Protein AF-A0A091H5C2-F1 (afdb_monomer)

Radius of gyration: 22.79 Å; Cα contacts (8 Å, |Δi|>4): 323; chains: 1; bounding box: 68×38×73 Å

Structure (mmCIF, N/CA/C/O backbone):
data_AF-A0A091H5C2-F1
#
_entry.id   AF-A0A091H5C2-F1
#
loop_
_atom_site.group_PDB
_atom_site.id
_atom_site.type_symbol
_atom_site.label_atom_id
_atom_site.label_alt_id
_atom_site.label_comp_id
_atom_site.label_asym_id
_atom_site.label_entity_id
_atom_site.label_seq_id
_atom_site.pdbx_PDB_ins_code
_atom_site.Cartn_x
_atom_site.Cartn_y
_atom_site.Cartn_z
_atom_site.occupancy
_atom_site.B_iso_or_equiv
_atom_site.auth_seq_id
_atom_site.auth_comp_id
_atom_site.auth_asym_id
_atom_site.auth_atom_id
_atom_site.pdbx_PDB_model_num
ATOM 1 N N . LEU A 1 1 ? 22.111 -0.578 -26.298 1.00 57.72 1 LEU A N 1
ATOM 2 C CA . LEU A 1 1 ? 20.831 -1.136 -25.809 1.00 57.72 1 LEU A CA 1
ATOM 3 C C . LEU A 1 1 ? 21.079 -2.559 -25.334 1.00 57.72 1 LEU A C 1
ATOM 5 O O . LEU A 1 1 ? 21.784 -3.285 -26.028 1.00 57.72 1 LEU A O 1
ATOM 9 N N . GLN A 1 2 ? 20.570 -2.938 -24.159 1.00 65.44 2 GLN A N 1
ATOM 10 C CA . GLN A 1 2 ? 20.484 -4.360 -23.803 1.00 65.44 2 GLN A CA 1
ATOM 11 C C . GLN A 1 2 ? 19.595 -5.061 -24.843 1.00 65.44 2 GLN A C 1
ATOM 13 O O . GLN A 1 2 ? 18.633 -4.459 -25.318 1.00 65.44 2 GLN A O 1
ATOM 18 N N . ARG A 1 3 ? 19.963 -6.281 -25.256 1.00 74.25 3 ARG A N 1
ATOM 19 C CA . ARG A 1 3 ? 19.210 -7.032 -26.280 1.00 74.25 3 ARG A CA 1
ATOM 20 C C . ARG A 1 3 ? 17.887 -7.582 -25.749 1.00 74.25 3 ARG A C 1
ATOM 22 O O . ARG A 1 3 ? 16.976 -7.798 -26.535 1.00 74.25 3 ARG A O 1
ATOM 29 N N . GLU A 1 4 ? 17.795 -7.775 -24.439 1.00 85.25 4 GLU A N 1
ATOM 30 C CA . GLU A 1 4 ? 16.611 -8.293 -23.762 1.00 85.25 4 GLU A CA 1
ATOM 31 C C . GLU A 1 4 ? 15.898 -7.168 -22.997 1.00 85.25 4 GLU A C 1
ATOM 33 O O . GLU A 1 4 ? 16.566 -6.263 -22.473 1.00 85.25 4 GLU A O 1
ATOM 38 N N . PRO A 1 5 ? 14.555 -7.193 -22.940 1.00 89.19 5 PRO A N 1
ATOM 39 C CA . PRO A 1 5 ? 13.791 -6.253 -22.137 1.00 89.19 5 PRO A CA 1
ATOM 40 C C . PRO A 1 5 ? 14.071 -6.473 -20.645 1.00 89.19 5 PRO A C 1
ATOM 42 O O . PRO A 1 5 ? 14.240 -7.595 -20.176 1.00 89.19 5 PRO A O 1
ATOM 45 N N . CYS A 1 6 ? 14.102 -5.388 -19.870 1.00 90.06 6 CYS A N 1
ATOM 46 C CA . CYS A 1 6 ? 14.230 -5.463 -18.415 1.00 90.06 6 CYS A CA 1
ATOM 47 C C . CYS A 1 6 ? 12.890 -5.724 -17.715 1.00 90.06 6 CYS A C 1
ATOM 49 O O . CYS A 1 6 ? 12.879 -6.102 -16.547 1.00 90.06 6 CYS A O 1
ATOM 51 N N . CYS A 1 7 ? 11.768 -5.493 -18.400 1.00 90.75 7 CYS A N 1
ATOM 52 C CA . CYS A 1 7 ? 10.431 -5.812 -17.918 1.00 90.75 7 CYS A CA 1
ATOM 53 C C . CYS A 1 7 ? 9.471 -5.956 -19.107 1.00 90.75 7 CYS A C 1
ATOM 55 O O . CYS A 1 7 ? 9.512 -5.156 -20.043 1.00 90.75 7 CYS A O 1
ATOM 57 N N . GLU A 1 8 ? 8.583 -6.944 -19.043 1.00 91.00 8 GLU A N 1
ATOM 58 C CA . GLU A 1 8 ? 7.530 -7.185 -20.030 1.00 91.00 8 GLU A CA 1
ATOM 59 C C . GLU A 1 8 ? 6.169 -7.055 -19.346 1.00 91.00 8 GLU A C 1
ATOM 61 O O . GLU A 1 8 ? 5.886 -7.749 -18.369 1.00 91.00 8 GLU A O 1
ATOM 66 N N . SER A 1 9 ? 5.347 -6.139 -19.848 1.00 86.50 9 SER A N 1
ATOM 67 C CA . SER A 1 9 ? 3.973 -5.898 -19.394 1.00 86.50 9 SER A CA 1
ATOM 68 C C . SER A 1 9 ? 2.972 -6.337 -20.459 1.00 86.50 9 SER A C 1
ATOM 70 O O . SER A 1 9 ? 3.366 -6.637 -21.587 1.00 86.50 9 SER A O 1
ATOM 72 N N . GLY A 1 10 ? 1.681 -6.344 -20.123 1.00 80.44 10 GLY A N 1
ATOM 73 C CA . GLY A 1 10 ? 0.630 -6.722 -21.070 1.00 80.44 10 GLY A CA 1
ATOM 74 C C . GLY A 1 10 ? 0.559 -5.836 -22.322 1.00 80.44 10 GLY A C 1
ATOM 75 O O . GLY A 1 10 ? 0.195 -6.333 -23.383 1.00 80.44 10 GLY A O 1
ATOM 76 N N . ASP A 1 11 ? 0.925 -4.553 -22.221 1.00 80.12 11 ASP A N 1
ATOM 77 C CA . ASP A 1 11 ? 0.829 -3.575 -23.319 1.00 80.12 11 ASP A CA 1
ATOM 78 C C . ASP A 1 11 ? 2.177 -3.105 -23.889 1.00 80.12 11 ASP A C 1
ATOM 80 O O . ASP A 1 11 ? 2.213 -2.403 -24.903 1.00 80.12 11 ASP A O 1
ATOM 84 N N . ALA A 1 12 ? 3.298 -3.439 -23.244 1.00 87.69 12 ALA A N 1
ATOM 85 C CA . ALA A 1 12 ? 4.598 -2.901 -23.633 1.00 87.69 12 ALA A CA 1
ATOM 86 C C . ALA A 1 12 ? 5.805 -3.696 -23.130 1.00 87.69 12 ALA A C 1
ATOM 88 O O . ALA A 1 12 ? 5.774 -4.341 -22.076 1.00 87.69 12 ALA A O 1
ATOM 89 N N . TRP A 1 13 ? 6.918 -3.533 -23.842 1.00 90.69 13 TRP A N 1
ATOM 90 C CA . TRP A 1 13 ? 8.246 -3.970 -23.419 1.00 90.69 13 TRP A CA 1
ATOM 91 C C . TRP A 1 13 ? 9.080 -2.785 -22.943 1.00 90.69 13 TRP A C 1
ATOM 93 O O . TRP A 1 13 ? 9.076 -1.718 -23.554 1.00 90.69 13 TRP A O 1
ATOM 103 N N . TYR A 1 14 ? 9.820 -2.976 -21.855 1.00 91.62 14 TYR A N 1
ATOM 104 C CA . TYR A 1 14 ? 10.667 -1.949 -21.259 1.00 91.62 14 TYR A CA 1
ATOM 105 C C . TYR A 1 14 ? 12.135 -2.314 -21.433 1.00 91.62 14 TYR A C 1
ATOM 107 O O . TYR A 1 14 ? 12.565 -3.389 -21.021 1.00 91.62 14 TYR A O 1
ATOM 115 N N . PHE A 1 15 ? 12.918 -1.398 -21.996 1.00 92.06 15 PHE A N 1
ATOM 116 C CA . PHE A 1 15 ? 14.359 -1.557 -22.178 1.00 92.06 15 PHE A CA 1
ATOM 117 C C . PHE A 1 15 ? 15.119 -0.536 -21.346 1.00 92.06 15 PHE A C 1
ATOM 119 O O . PHE A 1 15 ? 14.782 0.649 -21.327 1.00 92.06 15 PHE A O 1
ATOM 126 N N . ARG A 1 16 ? 16.197 -0.979 -20.696 1.00 90.25 16 ARG A N 1
ATOM 127 C CA . ARG A 1 16 ? 17.107 -0.084 -19.985 1.00 90.25 16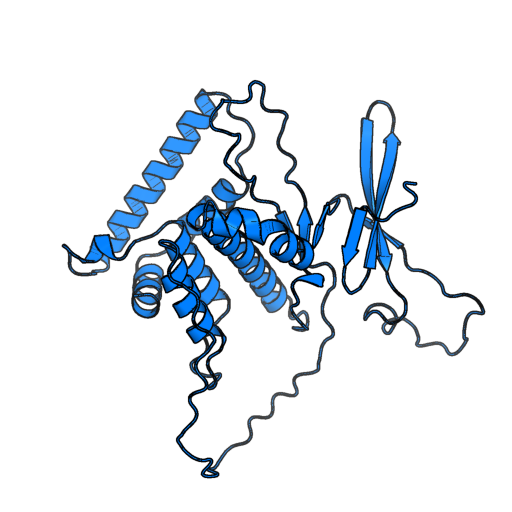 ARG A CA 1
ATOM 128 C C . ARG A 1 16 ? 17.988 0.664 -20.988 1.00 90.25 16 ARG A C 1
ATOM 130 O O . ARG A 1 16 ? 18.737 0.049 -21.752 1.00 90.25 16 ARG A O 1
ATOM 137 N N . VAL A 1 17 ? 17.934 1.991 -20.949 1.00 88.69 17 VAL A N 1
ATOM 138 C CA . VAL A 1 17 ? 18.727 2.877 -21.807 1.00 88.69 17 VAL A CA 1
ATOM 139 C C . VAL A 1 17 ? 19.606 3.762 -20.935 1.00 88.69 17 VAL A C 1
ATOM 141 O O . VAL A 1 17 ? 19.114 4.515 -20.098 1.00 88.69 17 VAL A O 1
ATOM 144 N N . GLY A 1 18 ? 20.920 3.633 -21.106 1.00 85.31 18 GLY A N 1
ATOM 145 C CA . GLY A 1 18 ? 21.901 4.488 -20.449 1.00 85.31 18 GLY A CA 1
ATOM 146 C C . GLY A 1 18 ? 22.208 5.711 -21.306 1.00 85.31 18 GLY A C 1
ATOM 147 O O . GLY A 1 18 ? 22.490 5.564 -22.495 1.00 85.31 18 GLY A O 1
ATOM 148 N N . PHE A 1 19 ? 22.181 6.889 -20.695 1.00 79.75 19 PHE A N 1
ATOM 149 C CA . PHE A 1 19 ? 22.635 8.141 -21.280 1.00 79.75 19 PHE A CA 1
ATOM 150 C C . PHE A 1 19 ? 23.835 8.634 -20.480 1.00 79.75 19 PHE A C 1
ATOM 152 O O . PHE A 1 19 ? 23.754 8.822 -19.266 1.00 79.75 19 PHE A O 1
ATOM 159 N N . ALA A 1 20 ? 24.949 8.846 -21.170 1.00 78.25 20 ALA A N 1
ATOM 160 C CA . ALA A 1 20 ? 26.070 9.575 -20.609 1.00 78.25 20 ALA A CA 1
ATOM 161 C C . ALA A 1 20 ? 25.833 11.061 -20.888 1.00 78.25 20 ALA A C 1
ATOM 163 O O . ALA A 1 20 ? 25.856 11.476 -22.047 1.00 78.25 20 ALA A O 1
ATOM 164 N N . PHE A 1 21 ? 25.581 11.846 -19.843 1.00 71.69 21 PHE A N 1
ATOM 165 C CA . PHE A 1 21 ? 25.573 13.302 -19.940 1.00 71.69 21 PHE A CA 1
ATOM 166 C C . PHE A 1 21 ? 26.602 13.854 -18.957 1.00 71.69 21 PHE A C 1
ATOM 168 O O . PHE A 1 21 ? 26.469 13.691 -17.740 1.00 71.69 21 PHE A O 1
ATOM 175 N N . GLU A 1 22 ? 27.659 14.455 -19.504 1.00 81.31 22 GLU A N 1
ATOM 176 C CA . GLU A 1 22 ? 28.823 14.937 -18.753 1.00 81.31 22 GLU A CA 1
ATOM 177 C C . GLU A 1 22 ? 29.443 13.842 -17.856 1.00 81.31 22 GLU A C 1
ATOM 179 O O . GLU A 1 22 ? 29.956 12.844 -18.362 1.00 81.31 22 GLU A O 1
ATOM 184 N N . GLN A 1 23 ? 29.398 14.019 -16.527 1.00 70.44 23 GLN A N 1
ATOM 185 C CA . GLN A 1 23 ? 29.894 13.080 -15.510 1.00 70.44 23 GLN A CA 1
ATOM 186 C C . GLN A 1 23 ? 28.788 12.189 -14.918 1.00 70.44 23 GLN A C 1
ATOM 188 O O . GLN A 1 23 ? 29.044 11.400 -14.008 1.00 70.44 23 GLN A O 1
ATOM 193 N N . THR A 1 24 ? 27.553 12.304 -15.412 1.00 67.75 24 THR A N 1
ATOM 194 C CA . THR A 1 24 ? 26.407 11.551 -14.896 1.00 67.75 24 THR A CA 1
ATOM 195 C C . THR A 1 24 ? 26.002 10.442 -15.860 1.00 67.75 24 THR A C 1
ATOM 197 O O . THR A 1 24 ? 25.776 10.659 -17.050 1.00 67.75 24 THR A O 1
ATOM 200 N N . GLN A 1 25 ? 25.925 9.221 -15.332 1.00 78.50 25 GLN A N 1
ATOM 201 C CA . GLN A 1 25 ? 25.308 8.090 -16.018 1.00 78.50 25 GLN A CA 1
ATOM 202 C C . GLN A 1 25 ? 23.837 8.057 -15.616 1.00 78.50 25 GLN A C 1
ATOM 204 O O . GLN A 1 25 ? 23.494 7.639 -14.509 1.00 78.50 25 GLN A O 1
ATOM 209 N N . LEU A 1 26 ? 22.971 8.536 -16.504 1.00 82.12 26 LEU A N 1
ATOM 210 C CA . LEU A 1 26 ? 21.528 8.461 -16.330 1.00 82.12 26 LEU A CA 1
ATOM 211 C C . LEU A 1 26 ? 21.026 7.153 -16.918 1.00 82.12 26 LEU A C 1
ATOM 213 O O . LEU A 1 26 ? 21.461 6.729 -17.988 1.00 82.12 26 LEU A O 1
ATOM 217 N N . VAL A 1 27 ? 20.088 6.514 -16.229 1.00 86.25 27 VAL A N 1
ATOM 218 C CA . VAL A 1 27 ? 19.461 5.296 -16.725 1.00 86.25 27 VAL A CA 1
ATOM 219 C C . VAL A 1 27 ? 17.959 5.501 -16.782 1.00 86.25 27 VAL A C 1
ATOM 221 O O . VAL A 1 27 ? 17.331 5.734 -15.755 1.00 86.25 27 VAL A O 1
ATOM 224 N N . LEU A 1 28 ? 17.410 5.417 -17.990 1.00 88.56 28 LEU A N 1
ATOM 225 C CA . LEU A 1 28 ? 15.995 5.599 -18.297 1.00 88.56 28 LEU A CA 1
ATOM 226 C C . LEU A 1 28 ? 15.409 4.291 -18.843 1.00 88.56 28 LEU A C 1
ATOM 228 O O . LEU A 1 28 ? 16.138 3.375 -19.238 1.00 88.56 28 LEU A O 1
ATOM 232 N N . ALA A 1 29 ? 14.085 4.208 -18.873 1.00 90.75 29 ALA A N 1
ATOM 233 C CA . ALA A 1 29 ? 13.351 3.142 -19.529 1.00 90.75 29 ALA A CA 1
ATOM 234 C C . ALA A 1 29 ? 12.812 3.625 -20.873 1.00 90.75 29 ALA A C 1
ATOM 236 O O . ALA A 1 29 ? 12.106 4.631 -20.938 1.00 90.75 29 ALA A O 1
ATOM 237 N N . ALA A 1 30 ? 13.106 2.878 -21.933 1.00 90.75 30 ALA A N 1
ATOM 238 C CA . ALA A 1 30 ? 12.388 2.981 -23.193 1.00 90.75 30 ALA A CA 1
ATOM 239 C C . ALA A 1 30 ? 11.210 2.001 -23.168 1.00 90.75 30 ALA A C 1
ATOM 241 O O . ALA A 1 30 ? 11.419 0.788 -23.132 1.00 90.75 30 ALA A O 1
ATOM 242 N N . LYS A 1 31 ? 9.984 2.532 -23.158 1.00 90.50 31 LYS A N 1
ATOM 243 C CA . LYS A 1 31 ? 8.732 1.780 -23.278 1.00 90.50 31 LYS A CA 1
ATOM 244 C C . LYS A 1 31 ? 8.391 1.639 -24.758 1.00 90.50 31 LYS A C 1
ATOM 246 O O . LYS A 1 31 ? 8.055 2.630 -25.401 1.00 90.50 31 LYS A O 1
ATOM 251 N N . LEU A 1 32 ? 8.457 0.419 -25.268 1.00 88.62 32 LEU A N 1
ATOM 252 C CA . LEU A 1 32 ? 8.020 0.036 -26.603 1.00 88.62 32 LEU A CA 1
ATOM 253 C C . LEU A 1 32 ? 6.587 -0.498 -26.516 1.00 88.62 32 LEU A C 1
ATOM 255 O O . LEU A 1 32 ? 6.370 -1.551 -25.917 1.00 88.62 32 LEU A O 1
ATOM 259 N N . VAL A 1 33 ? 5.617 0.228 -27.071 1.00 84.00 33 VAL A N 1
ATOM 260 C CA . VAL A 1 33 ? 4.205 -0.190 -27.054 1.00 84.00 33 VAL A CA 1
ATOM 261 C C . VAL A 1 33 ? 3.977 -1.306 -28.072 1.00 84.00 33 VAL A C 1
ATOM 263 O O . VAL A 1 33 ? 4.454 -1.220 -29.204 1.00 84.00 33 VAL A O 1
ATOM 266 N N . LEU A 1 34 ? 3.266 -2.360 -27.666 1.00 79.62 34 LEU A N 1
ATOM 267 C CA . LEU A 1 34 ? 2.956 -3.490 -28.541 1.00 79.62 34 LEU A CA 1
ATOM 268 C C . LEU A 1 34 ? 1.827 -3.131 -29.532 1.00 79.62 34 LEU A C 1
ATOM 270 O O . LEU A 1 34 ? 0.867 -2.471 -29.121 1.00 79.62 34 LEU A O 1
ATOM 274 N N . PRO A 1 35 ? 1.885 -3.587 -30.800 1.00 65.88 35 PRO A N 1
ATOM 275 C CA . PRO A 1 35 ? 0.821 -3.355 -31.782 1.00 65.88 35 PRO A CA 1
ATOM 276 C C . PRO A 1 35 ? -0.516 -3.947 -31.311 1.00 65.88 35 PRO A C 1
ATOM 278 O O . PRO A 1 35 ? -0.556 -5.077 -30.823 1.00 65.88 35 PRO A O 1
ATOM 281 N N . GLY A 1 36 ? -1.611 -3.197 -31.447 1.00 60.62 36 GLY A N 1
ATOM 282 C CA . GLY A 1 36 ? -2.942 -3.566 -30.946 1.00 60.62 36 GLY A CA 1
ATOM 283 C C . GLY A 1 36 ? -3.244 -3.101 -29.515 1.00 60.62 36 GLY A C 1
ATOM 284 O O . GLY A 1 36 ? -4.313 -3.405 -28.977 1.00 60.62 36 GLY A O 1
ATOM 285 N N . SER A 1 37 ? -2.333 -2.345 -28.895 1.00 54.19 37 SER A N 1
ATOM 286 C CA . SER A 1 37 ? -2.539 -1.738 -27.576 1.00 54.19 37 SER A CA 1
ATOM 287 C C . SER A 1 37 ? -3.470 -0.512 -27.650 1.00 54.19 37 SER A C 1
ATOM 289 O O . SER A 1 37 ? -3.530 0.159 -28.681 1.00 54.19 37 SER A O 1
ATOM 291 N N . PRO A 1 38 ? -4.177 -0.142 -26.560 1.00 52.28 38 PRO A N 1
ATOM 292 C CA . PRO A 1 38 ? -5.240 0.878 -26.578 1.00 52.28 38 PRO A CA 1
ATOM 293 C C . PRO A 1 38 ? -4.826 2.284 -27.054 1.00 52.28 38 PRO A C 1
ATOM 295 O O . PRO A 1 38 ? -5.697 3.109 -27.314 1.00 52.28 38 PRO A O 1
ATOM 298 N N . GLY A 1 39 ? -3.523 2.572 -27.141 1.00 46.72 39 GLY A N 1
ATOM 299 C CA . GLY A 1 39 ? -2.981 3.870 -27.547 1.00 46.72 39 GLY A CA 1
ATOM 300 C C . GLY A 1 39 ? -2.970 4.136 -29.057 1.00 46.72 39 GLY A C 1
ATOM 301 O O . GLY A 1 39 ? -2.881 5.297 -29.444 1.00 46.72 39 GLY A O 1
ATOM 302 N N . GLU A 1 40 ? -3.100 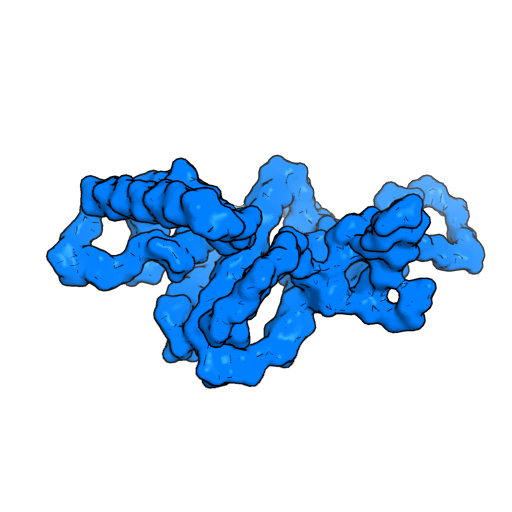3.112 -29.910 1.00 43.66 40 GLU A N 1
ATOM 303 C CA . GLU A 1 40 ? -3.043 3.295 -31.375 1.00 43.66 40 GLU A CA 1
ATOM 304 C C . GLU A 1 40 ? -4.350 3.847 -31.971 1.00 43.66 40 GLU A C 1
ATOM 306 O O . GLU A 1 40 ? -4.334 4.512 -33.004 1.00 43.66 40 GLU A O 1
ATOM 311 N N . GLN A 1 41 ? -5.498 3.631 -31.320 1.00 42.28 41 GLN A N 1
ATOM 312 C CA . GLN A 1 41 ? -6.806 3.944 -31.919 1.00 42.28 41 GLN A CA 1
ATOM 313 C C . GLN A 1 41 ? -7.241 5.410 -31.784 1.00 42.28 41 GLN A C 1
ATOM 315 O O . GLN A 1 41 ? -8.240 5.802 -32.380 1.00 42.28 41 GLN A O 1
ATOM 320 N N . SER A 1 42 ? -6.499 6.240 -31.049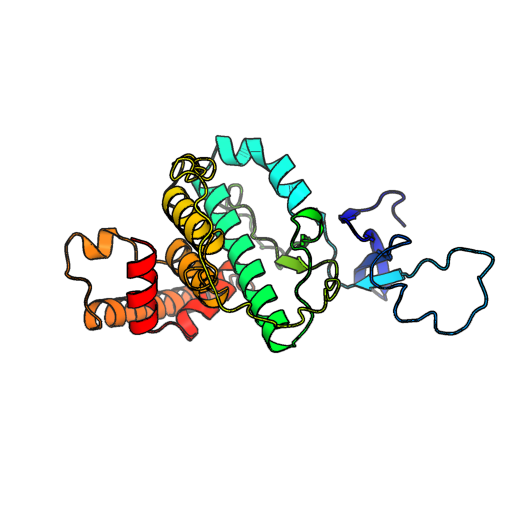 1.00 42.69 42 SER A N 1
ATOM 321 C CA . SER A 1 42 ? -6.830 7.666 -30.903 1.00 42.69 42 SER A CA 1
ATOM 322 C C . SER A 1 42 ? -6.268 8.549 -32.028 1.00 42.69 42 SER A C 1
ATOM 324 O O . SER A 1 42 ? -6.534 9.748 -32.023 1.00 42.69 42 SER A O 1
ATOM 326 N N . GLN A 1 43 ? -5.487 8.004 -32.974 1.00 40.31 43 GLN A N 1
ATOM 327 C CA . GLN A 1 43 ? -4.819 8.800 -34.021 1.00 40.31 43 GLN A CA 1
ATOM 328 C C . GLN A 1 43 ? -5.103 8.386 -35.475 1.00 40.31 43 GLN A C 1
ATOM 330 O O . GLN A 1 43 ? -4.654 9.081 -36.382 1.00 40.31 43 GLN A O 1
ATOM 335 N N . SER A 1 44 ? -5.897 7.349 -35.750 1.00 37.53 44 SER A N 1
ATOM 336 C CA . SER A 1 44 ? -6.253 6.972 -37.128 1.00 37.53 44 SER A CA 1
ATOM 337 C C . SER A 1 44 ? -7.619 7.528 -37.558 1.00 37.53 44 SER A C 1
ATOM 339 O O . SER A 1 44 ? -8.595 6.802 -37.719 1.00 37.53 44 SER A O 1
ATOM 341 N N . LEU A 1 45 ? -7.681 8.848 -37.776 1.00 36.59 45 LEU A N 1
ATOM 342 C CA . LEU A 1 45 ? -8.783 9.514 -38.498 1.00 36.59 45 LEU A CA 1
ATOM 343 C C . LEU A 1 45 ? -8.444 9.836 -39.968 1.00 36.59 45 LEU A C 1
ATOM 345 O O . LEU A 1 45 ? -9.216 10.509 -40.646 1.00 36.59 45 LEU A O 1
ATOM 349 N N . SER A 1 46 ? -7.331 9.331 -40.497 1.00 39.53 46 SER A N 1
ATOM 350 C CA . SER A 1 46 ? -6.974 9.462 -41.913 1.00 39.53 46 SER A CA 1
ATOM 351 C C . SER A 1 46 ? -6.647 8.091 -42.490 1.00 39.53 46 SER A C 1
ATOM 353 O O . SER A 1 46 ? -5.698 7.441 -42.055 1.00 39.53 46 SER A O 1
ATOM 355 N N . GLY A 1 47 ? -7.467 7.644 -43.441 1.00 40.91 47 GLY A N 1
ATOM 356 C CA . GLY A 1 47 ? -7.292 6.381 -44.144 1.00 40.91 47 GLY A CA 1
ATOM 357 C C . GLY A 1 47 ? -6.105 6.428 -45.097 1.00 40.91 47 GLY A C 1
ATOM 358 O O . GLY A 1 47 ? -6.284 6.751 -46.260 1.00 40.91 47 GLY A O 1
ATOM 359 N N . GLU A 1 48 ? -4.925 6.078 -44.598 1.00 42.22 48 GLU A N 1
ATOM 360 C CA . GLU A 1 48 ? -3.784 5.588 -45.372 1.00 42.22 48 GLU A CA 1
ATOM 361 C C . GLU A 1 48 ? -2.994 4.634 -44.462 1.00 42.22 48 GLU A C 1
ATOM 363 O O . GLU A 1 48 ? -2.465 5.035 -43.428 1.00 42.22 48 GLU A O 1
ATOM 368 N N . GLU A 1 49 ? -2.975 3.347 -44.813 1.00 38.69 49 GLU A N 1
ATOM 369 C CA . GLU A 1 49 ? -2.198 2.312 -44.119 1.00 38.69 49 GLU A CA 1
ATOM 370 C C . GLU A 1 49 ? -0.695 2.530 -44.387 1.00 38.69 49 GLU A C 1
ATOM 372 O O . GLU A 1 49 ? -0.275 2.468 -45.548 1.00 38.69 49 GLU A O 1
ATOM 377 N N . PRO A 1 50 ? 0.152 2.769 -43.368 1.00 42.97 50 PRO A N 1
ATOM 378 C CA . PRO A 1 50 ? 1.590 2.832 -43.577 1.00 42.97 50 PRO A CA 1
ATOM 379 C C . PRO A 1 50 ? 2.157 1.423 -43.809 1.00 42.97 50 PRO A C 1
ATOM 381 O O . PRO A 1 50 ? 1.880 0.485 -43.067 1.00 42.97 50 PRO A O 1
ATOM 384 N N . ALA A 1 51 ? 3.032 1.286 -44.809 1.00 49.97 51 ALA A N 1
ATOM 385 C CA . ALA A 1 51 ? 3.670 0.025 -45.214 1.00 49.97 51 ALA A CA 1
ATOM 386 C C . ALA A 1 51 ? 4.607 -0.612 -44.156 1.00 49.97 51 ALA A C 1
ATOM 388 O O . ALA A 1 51 ? 5.170 -1.684 -44.390 1.00 49.97 51 ALA A O 1
ATOM 389 N N . HIS A 1 52 ? 4.784 0.024 -42.992 1.00 51.62 52 HIS A N 1
ATOM 390 C CA . HIS A 1 52 ? 5.606 -0.456 -41.883 1.00 51.62 52 HIS A CA 1
ATOM 391 C C . HIS A 1 52 ? 4.920 -0.155 -40.541 1.00 51.62 52 HIS A C 1
ATOM 393 O O . HIS A 1 52 ? 4.420 0.959 -40.369 1.00 51.62 52 HIS A O 1
ATOM 399 N N . PRO A 1 53 ? 4.925 -1.088 -39.568 1.00 57.41 53 PRO A N 1
ATOM 400 C CA . PRO A 1 53 ? 4.382 -0.819 -38.241 1.00 57.41 53 PRO A CA 1
ATOM 401 C C . PRO A 1 53 ? 5.215 0.276 -37.562 1.00 57.41 53 PRO A C 1
ATOM 403 O O . PRO A 1 53 ? 6.397 0.083 -37.265 1.00 57.41 53 PRO A O 1
ATOM 406 N N . VAL A 1 54 ? 4.611 1.445 -37.334 1.00 60.12 54 VAL A N 1
ATOM 407 C CA . VAL A 1 54 ? 5.245 2.542 -36.595 1.00 60.12 54 VAL A CA 1
ATOM 408 C C . VAL A 1 54 ? 5.196 2.195 -35.111 1.00 60.12 54 VAL A C 1
ATOM 410 O O . VAL A 1 54 ? 4.186 2.382 -34.443 1.00 60.12 54 VAL A O 1
ATOM 413 N N . LEU A 1 55 ? 6.298 1.665 -34.586 1.00 70.88 55 LEU A N 1
ATOM 414 C CA . LEU A 1 55 ? 6.413 1.352 -33.166 1.00 70.88 55 LEU A CA 1
ATOM 415 C C . LEU A 1 55 ? 6.518 2.643 -32.344 1.00 70.88 55 LEU A C 1
ATOM 417 O O . LEU A 1 55 ? 7.486 3.396 -32.470 1.00 70.88 55 LEU A O 1
ATOM 421 N N . GLN A 1 56 ? 5.539 2.888 -31.473 1.00 78.88 56 GLN A N 1
ATOM 422 C CA . GLN A 1 56 ? 5.566 4.029 -30.563 1.00 78.88 56 GLN A CA 1
ATOM 423 C C . GLN A 1 56 ? 6.505 3.749 -29.382 1.00 78.88 56 GLN A C 1
ATOM 425 O O . GLN A 1 56 ? 6.336 2.772 -28.646 1.00 78.88 56 GLN A O 1
ATOM 430 N N . VAL A 1 57 ? 7.490 4.630 -29.191 1.00 83.81 57 VAL A N 1
ATOM 431 C CA . VAL A 1 57 ? 8.471 4.538 -28.103 1.00 83.81 57 VAL A CA 1
ATOM 432 C C . VAL A 1 57 ? 8.339 5.741 -27.177 1.00 83.81 57 VAL A C 1
ATOM 434 O O . VAL A 1 57 ? 8.410 6.884 -27.622 1.00 83.81 57 VAL A O 1
ATOM 437 N N . PHE A 1 58 ? 8.203 5.483 -25.878 1.00 85.81 58 PHE A N 1
ATOM 438 C CA . PHE A 1 58 ? 8.225 6.505 -24.831 1.00 85.81 58 PHE A CA 1
ATOM 439 C C . PHE A 1 58 ? 9.470 6.359 -23.964 1.00 85.81 58 PHE A C 1
ATOM 441 O O . PHE A 1 58 ? 9.945 5.250 -23.733 1.00 85.81 58 PHE A O 1
ATOM 448 N N . ILE A 1 59 ? 9.970 7.473 -23.433 1.00 88.38 59 ILE A N 1
ATOM 449 C CA . ILE A 1 59 ? 11.074 7.482 -22.471 1.00 88.38 59 ILE A CA 1
ATOM 450 C C . ILE A 1 59 ? 10.524 7.865 -21.095 1.00 88.38 59 ILE A C 1
ATOM 452 O O . ILE A 1 59 ? 9.832 8.871 -20.965 1.00 88.38 59 ILE A O 1
ATOM 456 N N . SER A 1 60 ? 10.835 7.070 -20.071 1.00 86.81 60 SER A N 1
ATOM 457 C CA . SER A 1 60 ? 10.462 7.324 -18.674 1.00 86.81 60 SER A CA 1
ATOM 458 C C . SER A 1 60 ? 11.694 7.240 -17.765 1.00 86.81 60 SER A C 1
ATOM 460 O O . SER A 1 60 ? 12.560 6.388 -17.986 1.00 86.81 60 SER A O 1
ATOM 462 N N . PRO A 1 61 ? 11.808 8.108 -16.743 1.00 87.19 61 PRO A N 1
ATOM 463 C CA . PRO A 1 61 ? 12.889 8.029 -15.764 1.00 87.19 61 PRO A CA 1
ATOM 464 C C . PRO A 1 61 ? 12.729 6.862 -14.786 1.00 87.19 61 PRO A C 1
ATOM 466 O O . PRO A 1 61 ? 13.707 6.417 -14.187 1.00 87.19 61 PRO A O 1
ATOM 469 N N . GLU A 1 62 ? 11.520 6.331 -14.626 1.00 88.69 62 GLU A N 1
ATOM 470 C CA . GLU A 1 62 ? 11.261 5.176 -13.785 1.00 88.69 62 GLU A CA 1
ATOM 471 C C . GLU A 1 62 ? 11.532 3.869 -14.534 1.00 88.69 62 GLU A C 1
ATOM 473 O O . GLU A 1 62 ? 10.786 3.474 -15.427 1.00 88.69 62 GLU A O 1
ATOM 478 N N . VAL A 1 63 ? 12.592 3.158 -14.136 1.00 90.06 63 VAL A N 1
ATOM 479 C CA . VAL A 1 63 ? 12.962 1.879 -14.756 1.00 90.06 63 VAL A CA 1
ATOM 480 C C . VAL A 1 63 ? 12.322 0.704 -14.015 1.00 90.06 63 VAL A C 1
ATOM 482 O O . VAL A 1 63 ? 12.775 0.377 -12.912 1.00 90.06 63 VAL A O 1
ATOM 485 N N . PRO A 1 64 ? 11.300 0.039 -14.588 1.00 92.75 64 PRO A N 1
ATOM 486 C CA . PRO A 1 64 ? 10.710 -1.136 -13.968 1.00 92.75 64 PRO A CA 1
ATOM 487 C C . PRO A 1 64 ? 11.668 -2.321 -14.039 1.00 92.75 64 PRO A C 1
ATOM 489 O O . PRO A 1 64 ? 12.354 -2.525 -15.043 1.00 92.75 64 PRO A O 1
ATOM 492 N N . TYR A 1 65 ? 11.700 -3.107 -12.965 1.00 91.38 65 TYR A N 1
ATOM 493 C CA . TYR A 1 65 ? 12.514 -4.323 -12.894 1.00 91.38 65 TYR A CA 1
ATOM 494 C C . TYR A 1 65 ? 11.684 -5.606 -13.021 1.00 91.38 65 TYR A C 1
ATOM 496 O O . TYR A 1 65 ? 12.246 -6.653 -13.314 1.00 91.38 65 TYR A O 1
ATOM 504 N N . GLN A 1 66 ? 10.366 -5.536 -12.798 1.00 93.19 66 GLN A N 1
ATOM 505 C CA . GLN A 1 66 ? 9.407 -6.616 -13.060 1.00 93.19 66 GLN A CA 1
ATOM 506 C C . GLN A 1 66 ? 7.956 -6.119 -12.947 1.00 93.19 66 GLN A C 1
ATOM 508 O O . GLN A 1 66 ? 7.697 -5.034 -12.419 1.00 93.19 66 GLN A O 1
ATOM 513 N N . THR A 1 67 ? 7.002 -6.943 -13.384 1.00 94.00 67 THR A N 1
ATOM 514 C CA . THR A 1 67 ? 5.566 -6.754 -13.125 1.00 94.00 67 THR A CA 1
ATOM 515 C C . THR A 1 67 ? 5.157 -7.316 -11.763 1.00 94.00 67 THR A C 1
ATOM 517 O O . THR A 1 67 ? 5.854 -8.154 -11.175 1.00 94.00 67 THR A O 1
ATOM 520 N N . LEU A 1 68 ? 3.988 -6.903 -11.266 1.00 94.31 68 LEU A N 1
ATOM 521 C CA . LEU A 1 68 ? 3.390 -7.487 -10.069 1.00 94.31 68 LEU A CA 1
ATOM 522 C C . LEU A 1 68 ? 3.060 -8.972 -10.287 1.00 94.31 68 LEU A C 1
ATOM 524 O O . LEU A 1 68 ? 3.302 -9.775 -9.389 1.00 94.31 68 LEU A O 1
ATOM 528 N N . ALA A 1 69 ? 2.596 -9.357 -11.481 1.00 92.88 69 ALA A N 1
ATOM 529 C CA . ALA A 1 69 ? 2.406 -10.761 -11.858 1.00 92.88 69 ALA A CA 1
ATOM 530 C C . ALA A 1 69 ? 3.706 -11.573 -11.707 1.00 92.88 69 ALA A C 1
ATOM 532 O O . ALA A 1 69 ? 3.735 -12.607 -11.032 1.00 92.88 69 ALA A O 1
ATOM 533 N N . GLY A 1 70 ? 4.809 -11.062 -12.269 1.00 92.56 70 GLY A N 1
ATOM 534 C CA . GLY A 1 70 ? 6.132 -11.673 -12.137 1.00 92.56 70 GLY A CA 1
ATOM 535 C C . GLY A 1 70 ? 6.595 -11.757 -10.680 1.00 92.56 70 GLY A C 1
ATOM 536 O O . GLY A 1 70 ? 7.171 -12.763 -10.266 1.00 92.56 70 GLY A O 1
ATOM 537 N N . PHE A 1 71 ? 6.283 -10.740 -9.870 1.00 93.38 71 PHE A N 1
ATOM 538 C CA . PHE A 1 71 ? 6.581 -10.738 -8.436 1.00 93.38 71 PHE A CA 1
ATOM 539 C C . PHE A 1 71 ? 5.838 -11.826 -7.681 1.00 93.38 71 PHE A C 1
ATOM 541 O O . PHE A 1 71 ? 6.471 -12.598 -6.961 1.00 93.38 71 PHE A O 1
ATOM 548 N N . VAL A 1 72 ? 4.523 -11.933 -7.858 1.00 93.19 72 VAL A N 1
ATOM 549 C CA . VAL A 1 72 ? 3.712 -12.955 -7.184 1.00 93.19 72 VAL A CA 1
ATOM 550 C C . VAL A 1 72 ? 4.198 -14.356 -7.560 1.00 93.19 72 VAL A C 1
ATOM 552 O O . VAL A 1 72 ? 4.431 -15.177 -6.674 1.00 93.19 72 VAL A O 1
ATOM 555 N N . LYS A 1 73 ? 4.483 -14.596 -8.846 1.00 92.81 73 LYS A N 1
ATOM 556 C CA . LYS A 1 73 ? 5.021 -15.876 -9.331 1.00 92.81 73 LYS A CA 1
ATOM 557 C C . LYS A 1 73 ? 6.409 -16.201 -8.760 1.00 92.81 73 LYS A C 1
ATOM 559 O O . LYS A 1 73 ? 6.691 -17.355 -8.455 1.00 92.81 73 LYS A O 1
ATOM 564 N N . GLY A 1 74 ? 7.281 -15.207 -8.590 1.00 90.44 74 GLY A N 1
ATOM 565 C CA . GLY A 1 74 ? 8.632 -15.402 -8.044 1.00 90.44 74 GLY A CA 1
ATOM 566 C C . GLY A 1 74 ? 8.703 -15.513 -6.515 1.00 90.44 74 GLY A C 1
ATOM 567 O O . GLY A 1 74 ? 9.694 -15.996 -5.975 1.00 90.44 74 GLY A O 1
ATOM 568 N N . SER A 1 75 ? 7.663 -15.086 -5.796 1.00 91.00 75 SER A N 1
ATOM 569 C CA . SER A 1 75 ? 7.686 -14.910 -4.334 1.00 91.00 75 SER A CA 1
ATOM 570 C C . SER A 1 75 ? 6.983 -16.019 -3.543 1.00 91.00 75 SER A C 1
ATOM 572 O O . SER A 1 75 ? 6.872 -15.923 -2.320 1.00 91.00 75 SER A O 1
ATOM 574 N N . HIS A 1 76 ? 6.577 -17.120 -4.185 1.00 89.12 76 HIS A N 1
ATOM 575 C CA . HIS A 1 76 ? 5.965 -18.262 -3.490 1.00 89.12 76 HIS A CA 1
ATOM 576 C C . HIS A 1 76 ? 6.847 -18.830 -2.367 1.00 89.12 76 HIS A C 1
ATOM 578 O O . HIS A 1 76 ? 6.345 -19.141 -1.286 1.00 89.12 76 HIS A O 1
ATOM 584 N N . GLY A 1 77 ? 8.164 -18.929 -2.592 1.00 89.69 77 GLY A N 1
ATOM 585 C CA . GLY A 1 77 ? 9.109 -19.392 -1.571 1.00 89.69 77 GLY A CA 1
ATOM 586 C C . GLY A 1 77 ? 9.122 -18.483 -0.341 1.00 89.69 77 GLY A C 1
ATOM 587 O O . GLY A 1 77 ? 9.046 -18.967 0.784 1.00 89.69 77 GLY A O 1
ATOM 588 N N . LEU A 1 78 ? 9.108 -17.167 -0.567 1.00 88.12 78 LEU A N 1
ATOM 589 C CA . LEU A 1 78 ? 9.057 -16.156 0.484 1.00 88.12 78 LEU A CA 1
ATOM 590 C C . LEU A 1 78 ? 7.750 -16.230 1.282 1.00 88.12 78 LEU A C 1
ATOM 592 O O . LEU A 1 78 ? 7.789 -16.208 2.509 1.00 88.12 78 LEU A O 1
ATOM 596 N N . HIS A 1 79 ? 6.602 -16.353 0.610 1.00 93.19 79 HIS A N 1
ATOM 597 C CA . HIS A 1 79 ? 5.313 -16.493 1.291 1.00 93.19 79 HIS A CA 1
ATOM 598 C C . HIS A 1 79 ? 5.298 -17.734 2.199 1.00 93.19 79 HIS A C 1
ATOM 600 O O . HIS A 1 79 ? 4.795 -17.676 3.318 1.00 93.19 79 HIS A O 1
ATOM 606 N N . ARG A 1 80 ? 5.929 -18.831 1.764 1.00 91.75 80 ARG A N 1
ATOM 607 C CA . ARG A 1 80 ? 6.058 -20.050 2.569 1.00 91.75 80 ARG A CA 1
ATOM 608 C C . ARG A 1 80 ? 6.990 -19.878 3.772 1.00 91.75 80 ARG A C 1
ATOM 610 O O . ARG A 1 80 ? 6.690 -20.405 4.837 1.00 91.75 80 ARG A O 1
ATOM 617 N N . THR A 1 81 ? 8.115 -19.178 3.620 1.00 93.81 81 THR A N 1
ATOM 618 C CA . THR A 1 81 ? 9.106 -19.011 4.700 1.00 93.81 81 THR A CA 1
ATOM 619 C C . THR A 1 81 ? 8.748 -17.909 5.694 1.00 93.81 81 THR A C 1
ATOM 621 O O . THR A 1 81 ? 9.083 -18.006 6.870 1.00 93.81 81 THR A O 1
ATOM 624 N N . SER A 1 82 ? 8.109 -16.835 5.234 1.00 93.06 82 SER A N 1
ATOM 625 C CA . SER A 1 82 ? 7.860 -15.628 6.025 1.00 93.06 82 SER A CA 1
ATOM 626 C C . SER A 1 82 ? 6.530 -14.959 5.637 1.00 93.06 82 SER A C 1
ATOM 628 O O . SER A 1 82 ? 6.510 -13.818 5.160 1.00 93.06 82 SER A O 1
ATOM 630 N N . PRO A 1 83 ? 5.385 -15.623 5.895 1.00 93.81 83 PRO A N 1
ATOM 631 C CA . PRO A 1 83 ? 4.083 -15.170 5.410 1.00 93.81 83 PRO A CA 1
ATOM 632 C C . PRO A 1 83 ? 3.699 -13.774 5.893 1.00 93.81 83 PRO A C 1
ATOM 634 O O . PRO A 1 83 ? 3.213 -12.966 5.110 1.00 93.81 83 PRO A O 1
ATOM 637 N N . GLY A 1 84 ? 4.014 -13.424 7.143 1.00 93.88 84 GLY A N 1
ATOM 638 C CA . GLY A 1 84 ? 3.747 -12.080 7.664 1.00 93.88 84 GLY A CA 1
ATOM 639 C C . GLY A 1 84 ? 4.498 -10.960 6.935 1.00 93.88 84 GLY A C 1
ATOM 640 O O . GLY A 1 84 ? 3.951 -9.870 6.779 1.00 93.88 84 GLY A O 1
ATOM 641 N N . HIS A 1 85 ? 5.721 -11.207 6.454 1.00 92.19 85 HIS A N 1
ATOM 642 C CA . HIS A 1 85 ? 6.469 -10.214 5.672 1.00 92.19 85 HIS A CA 1
ATOM 643 C C . HIS A 1 85 ? 5.877 -10.067 4.272 1.00 92.19 85 HIS A C 1
ATOM 645 O O . HIS A 1 85 ? 5.684 -8.948 3.797 1.00 92.19 85 HIS A O 1
ATOM 651 N N . TYR A 1 86 ? 5.550 -11.196 3.642 1.00 94.06 86 TYR A N 1
ATOM 652 C CA . TYR A 1 86 ? 4.931 -11.220 2.324 1.00 94.06 86 TYR A CA 1
ATOM 653 C C . TYR A 1 86 ? 3.562 -10.532 2.317 1.00 94.06 86 TYR A C 1
ATOM 655 O O . TYR A 1 86 ? 3.328 -9.627 1.521 1.00 94.06 86 TYR A O 1
ATOM 663 N N . GLU A 1 87 ? 2.675 -10.896 3.243 1.00 95.62 87 GLU A N 1
ATOM 664 C CA . GLU A 1 87 ? 1.332 -10.322 3.318 1.00 95.62 87 GLU A CA 1
ATOM 665 C C . GLU A 1 87 ? 1.346 -8.845 3.732 1.00 95.62 87 GLU A C 1
ATOM 667 O O . GLU A 1 87 ? 0.511 -8.070 3.261 1.00 95.62 87 GLU A O 1
ATOM 672 N N . ARG A 1 88 ? 2.320 -8.407 4.547 1.00 95.88 88 ARG A N 1
ATOM 673 C CA . ARG A 1 88 ? 2.528 -6.973 4.811 1.00 95.88 88 ARG A CA 1
ATOM 674 C C . ARG A 1 88 ? 2.897 -6.226 3.532 1.00 95.88 88 ARG A C 1
ATOM 676 O O . ARG A 1 88 ? 2.338 -5.164 3.265 1.00 95.88 88 ARG A O 1
ATOM 683 N N . LEU A 1 89 ? 3.826 -6.770 2.746 1.00 94.69 89 LEU A N 1
ATOM 684 C CA . LEU A 1 89 ? 4.218 -6.188 1.465 1.00 94.69 89 LEU A CA 1
ATOM 685 C C . LEU A 1 89 ? 3.037 -6.167 0.486 1.00 94.69 89 LEU A C 1
ATOM 687 O O . LEU A 1 89 ? 2.802 -5.147 -0.155 1.00 94.69 89 LEU A O 1
ATOM 691 N N . ALA A 1 90 ? 2.236 -7.233 0.442 1.00 95.00 90 ALA A N 1
ATOM 692 C CA . ALA A 1 90 ? 1.002 -7.271 -0.337 1.00 95.00 90 ALA A CA 1
ATOM 693 C C . ALA A 1 90 ? 0.032 -6.153 0.083 1.00 95.00 90 ALA A C 1
ATOM 695 O O . ALA A 1 90 ? -0.466 -5.432 -0.778 1.00 95.00 90 ALA A O 1
ATOM 696 N N . CYS A 1 91 ? -0.172 -5.930 1.388 1.00 97.19 91 CYS A N 1
ATOM 697 C CA . CYS A 1 91 ? -0.977 -4.808 1.883 1.00 97.19 91 CYS A CA 1
ATOM 698 C C . CYS A 1 91 ? -0.437 -3.446 1.409 1.00 97.19 91 CYS A C 1
ATOM 700 O O . CYS A 1 91 ? -1.219 -2.589 1.004 1.00 97.19 91 CYS A O 1
ATOM 702 N N . LEU A 1 92 ? 0.885 -3.235 1.435 1.00 97.00 92 LEU A N 1
ATOM 703 C CA . LEU A 1 92 ? 1.512 -1.986 0.979 1.00 97.00 92 LEU A CA 1
ATOM 704 C C . LEU A 1 92 ? 1.381 -1.780 -0.538 1.00 97.00 92 LEU A C 1
ATOM 706 O O . LEU A 1 92 ? 1.173 -0.654 -0.989 1.00 97.00 92 LEU A O 1
ATOM 710 N N . LEU A 1 93 ? 1.483 -2.846 -1.333 1.00 96.50 93 LEU A N 1
ATOM 711 C CA . LEU A 1 93 ? 1.281 -2.793 -2.784 1.00 96.50 93 LEU A CA 1
ATOM 712 C C . LEU A 1 93 ? -0.188 -2.514 -3.126 1.00 96.50 93 LEU A C 1
ATOM 714 O O . LEU A 1 93 ? -0.472 -1.624 -3.923 1.00 96.50 93 LEU A O 1
ATOM 718 N N . LEU A 1 94 ? -1.127 -3.199 -2.466 1.00 96.88 94 LEU A N 1
ATOM 719 C CA . LEU A 1 94 ? -2.563 -2.945 -2.611 1.00 96.88 94 LEU A CA 1
ATOM 720 C C . LEU A 1 94 ? -2.938 -1.520 -2.193 1.00 96.88 94 LEU A C 1
ATOM 722 O O . LEU A 1 94 ? -3.799 -0.904 -2.819 1.00 96.88 94 LEU A O 1
ATOM 726 N N . LEU A 1 95 ? -2.275 -0.972 -1.171 1.00 97.44 95 LEU A N 1
ATOM 727 C CA . LEU A 1 95 ? -2.484 0.408 -0.750 1.00 97.44 95 LEU A CA 1
ATOM 728 C C . LEU A 1 95 ? -2.090 1.391 -1.861 1.00 97.44 95 LEU A C 1
ATOM 730 O O . LEU A 1 95 ? -2.862 2.296 -2.168 1.00 97.44 95 LEU A O 1
ATOM 734 N N . GLN A 1 96 ? -0.931 1.182 -2.496 1.00 96.56 96 GLN A N 1
ATOM 735 C CA . GLN A 1 96 ? -0.494 1.987 -3.643 1.00 96.56 96 GLN A CA 1
ATOM 736 C C . GLN A 1 96 ? -1.476 1.882 -4.819 1.00 96.56 96 GLN A C 1
ATOM 738 O O . GLN A 1 96 ? -1.793 2.896 -5.439 1.00 96.56 96 GLN A O 1
ATOM 743 N N . VAL A 1 97 ? -2.014 0.685 -5.086 1.00 94.44 97 VAL A N 1
ATOM 744 C CA . VAL A 1 97 ? -3.059 0.487 -6.104 1.00 94.44 97 VAL A CA 1
ATOM 745 C C . VAL A 1 97 ? -4.311 1.296 -5.767 1.00 94.44 97 VAL A C 1
ATOM 747 O O . VAL A 1 97 ? -4.802 2.018 -6.629 1.00 94.44 97 VAL A O 1
ATOM 750 N N . CYS A 1 98 ? -4.807 1.238 -4.526 1.00 94.56 98 CYS A N 1
ATOM 751 C CA . CYS A 1 98 ? -5.995 1.999 -4.123 1.00 94.56 98 CYS A CA 1
ATOM 752 C C . CYS A 1 98 ? -5.782 3.509 -4.286 1.00 94.56 98 CYS A C 1
ATOM 754 O O . CYS A 1 98 ? -6.631 4.188 -4.856 1.00 94.56 98 CYS A O 1
ATOM 756 N N . MET A 1 99 ? -4.618 4.021 -3.871 1.00 93.38 99 MET A N 1
ATOM 757 C CA . MET A 1 99 ? -4.268 5.436 -4.039 1.00 93.38 99 MET A CA 1
ATOM 758 C C . MET A 1 99 ? -4.216 5.851 -5.517 1.00 93.38 99 MET A C 1
ATOM 760 O O . MET A 1 99 ? -4.722 6.912 -5.877 1.00 93.38 99 MET A O 1
ATOM 764 N N . GLY A 1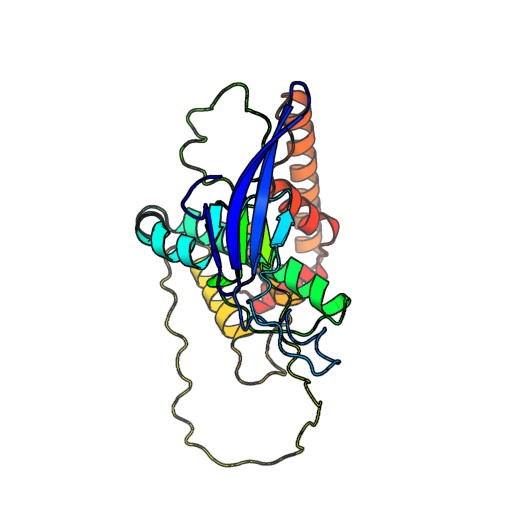 100 ? -3.638 5.015 -6.384 1.00 91.31 100 GLY A N 1
ATOM 765 C CA . GLY A 1 100 ? -3.614 5.276 -7.823 1.00 91.31 100 GLY A CA 1
ATOM 766 C C . GLY A 1 100 ? -5.006 5.246 -8.455 1.00 91.31 100 GLY A C 1
ATOM 767 O O . GLY A 1 100 ? -5.345 6.132 -9.233 1.00 91.31 100 GLY A O 1
ATOM 768 N N . LEU A 1 101 ? -5.845 4.275 -8.081 1.00 89.06 101 LEU A N 1
ATOM 769 C CA . LEU A 1 101 ? -7.219 4.163 -8.575 1.00 89.06 101 LEU A CA 1
ATOM 770 C C . LEU A 1 101 ? -8.106 5.329 -8.121 1.00 89.06 101 LEU A C 1
ATOM 772 O O . LEU A 1 101 ? -8.896 5.822 -8.922 1.00 89.06 101 LEU A O 1
ATOM 776 N N . GLU A 1 102 ? -7.972 5.797 -6.878 1.00 88.81 102 GLU A N 1
ATOM 777 C CA . GLU A 1 102 ? -8.657 7.008 -6.399 1.00 88.81 102 GLU A CA 1
ATOM 778 C C . GLU A 1 102 ? -8.266 8.230 -7.233 1.00 88.81 102 GLU A C 1
ATOM 780 O O . GLU A 1 102 ? -9.132 8.991 -7.662 1.00 88.81 102 GLU A O 1
ATOM 785 N N . HIS A 1 103 ? -6.974 8.387 -7.534 1.00 86.56 103 HIS A N 1
ATOM 786 C CA . HIS A 1 103 ? -6.508 9.486 -8.373 1.00 86.56 103 HIS A CA 1
ATOM 787 C C . HIS A 1 103 ? -7.104 9.423 -9.787 1.00 86.56 103 HIS A C 1
ATOM 789 O O . HIS A 1 103 ? -7.569 10.436 -10.304 1.00 86.56 103 HIS A O 1
ATOM 795 N N . LEU A 1 104 ? -7.161 8.234 -10.393 1.00 83.25 104 LEU A N 1
ATOM 796 C CA . LEU A 1 104 ? -7.768 8.045 -11.715 1.00 83.25 104 LEU A CA 1
ATOM 797 C C . LEU A 1 104 ? -9.280 8.303 -11.716 1.00 83.25 104 LEU A C 1
ATOM 799 O O . LEU A 1 104 ? -9.793 8.885 -12.671 1.00 83.25 104 LEU A O 1
ATOM 803 N N . GLN A 1 105 ? -9.983 7.920 -10.644 1.00 80.62 105 GLN A N 1
ATOM 804 C CA . GLN A 1 105 ? -11.410 8.212 -10.478 1.00 80.62 105 GLN A CA 1
ATOM 805 C C . GLN A 1 105 ? -11.679 9.720 -10.439 1.00 80.62 105 GLN A C 1
ATOM 807 O O . GLN A 1 105 ? -12.593 10.183 -11.115 1.00 80.62 105 GLN A O 1
ATOM 812 N N . VAL A 1 106 ? -10.868 10.491 -9.705 1.00 78.00 106 VAL A N 1
ATOM 813 C CA . VAL A 1 106 ? -10.988 11.961 -9.645 1.00 78.00 106 VAL A CA 1
ATOM 814 C C . VAL A 1 106 ? -10.765 12.602 -11.015 1.00 78.00 106 VAL A C 1
ATOM 816 O O . VAL A 1 106 ? -11.429 13.577 -11.356 1.00 78.00 106 VAL A O 1
ATOM 819 N N . GLN A 1 107 ? -9.867 12.039 -11.822 1.00 74.00 107 GLN A N 1
ATOM 820 C CA . GLN A 1 107 ? -9.557 12.544 -13.161 1.00 74.00 107 GLN A CA 1
ATOM 821 C C . GLN A 1 107 ? -10.563 12.094 -14.238 1.00 74.00 107 GLN A C 1
ATOM 823 O O . GLN A 1 107 ? -10.362 12.402 -15.410 1.00 74.00 107 GLN A O 1
ATOM 828 N N . ASN A 1 108 ? -11.631 11.363 -13.876 1.00 62.97 108 ASN A N 1
ATOM 829 C CA . ASN A 1 108 ? -12.593 10.756 -14.813 1.00 62.97 108 ASN A CA 1
ATOM 830 C C . ASN A 1 108 ? -11.928 9.940 -15.938 1.00 62.97 108 ASN A C 1
ATOM 832 O O . ASN A 1 108 ? -12.492 9.760 -17.019 1.00 62.97 108 ASN A O 1
ATOM 836 N N . VAL A 1 109 ? -10.727 9.422 -15.685 1.00 62.31 109 VAL A N 1
ATOM 837 C CA . VAL A 1 109 ? -10.047 8.523 -16.613 1.00 62.31 109 VAL A CA 1
ATOM 838 C C . VAL A 1 109 ? -10.785 7.187 -16.535 1.00 62.31 109 VAL A C 1
ATOM 840 O O . VAL A 1 109 ? -11.061 6.691 -15.440 1.00 62.31 109 VAL A O 1
ATOM 843 N N . GLY A 1 110 ? -11.160 6.618 -17.684 1.00 54.47 110 GLY A N 1
ATOM 844 C CA . GLY A 1 110 ? -11.940 5.379 -17.732 1.00 54.47 110 GLY A CA 1
ATOM 845 C C . GLY A 1 110 ? -11.330 4.270 -16.878 1.00 54.47 110 GLY A C 1
ATOM 846 O O . GLY A 1 110 ? -10.126 4.033 -16.915 1.00 54.47 110 GLY A O 1
ATOM 847 N N . GLN A 1 111 ? -12.168 3.572 -16.109 1.00 57.09 111 GLN A N 1
ATOM 848 C CA . GLN A 1 111 ? -11.757 2.355 -15.413 1.00 57.09 111 GLN A CA 1
ATOM 849 C C . GLN A 1 111 ? -11.619 1.230 -16.438 1.00 57.09 111 GLN A C 1
ATOM 851 O O . GLN A 1 111 ? -12.588 0.897 -17.120 1.00 57.09 111 GLN A O 1
ATOM 856 N N . GLY A 1 112 ? -10.435 0.642 -16.539 1.00 58.16 112 GLY A N 1
ATOM 857 C CA . GLY A 1 112 ? -10.181 -0.509 -17.404 1.00 58.16 112 GLY A CA 1
ATOM 858 C C . GLY A 1 112 ? -9.717 -1.695 -16.595 1.00 58.16 112 GLY A C 1
ATOM 859 O O . GLY A 1 112 ? -9.860 -1.723 -15.373 1.00 58.16 112 GLY A O 1
ATOM 860 N N . ASP A 1 113 ? -9.203 -2.691 -17.305 1.00 63.62 113 ASP A N 1
ATOM 861 C CA . ASP A 1 113 ? -8.925 -3.987 -16.710 1.00 63.62 113 ASP A CA 1
ATOM 862 C C . ASP A 1 113 ? -7.678 -3.937 -15.819 1.00 63.62 113 ASP A C 1
ATOM 864 O O . ASP A 1 113 ? -6.549 -3.776 -16.293 1.00 63.62 113 ASP A O 1
ATOM 868 N N . LEU A 1 114 ? -7.899 -4.017 -14.506 1.00 80.62 114 LEU A N 1
ATOM 869 C CA . LEU A 1 114 ? -6.843 -4.048 -13.506 1.00 80.62 114 LEU A CA 1
ATOM 870 C C . LEU A 1 114 ? -6.274 -5.464 -13.441 1.00 80.62 114 LEU A C 1
ATOM 872 O O . LEU A 1 114 ? -6.838 -6.332 -12.774 1.00 80.62 114 LEU A O 1
ATOM 876 N N . SER A 1 115 ? -5.129 -5.669 -14.084 1.00 84.06 115 SER A N 1
ATOM 877 C CA . SER A 1 115 ? -4.411 -6.939 -14.059 1.00 84.06 115 SER A CA 1
ATOM 878 C C . SER A 1 115 ? -3.015 -6.782 -13.430 1.00 84.06 115 SER A C 1
ATOM 880 O O . SER A 1 115 ? -2.373 -5.739 -13.604 1.00 84.06 115 SER A O 1
ATOM 882 N N . PRO A 1 116 ? -2.509 -7.780 -12.678 1.00 86.12 116 PRO A N 1
ATOM 883 C CA . PRO A 1 116 ? -1.153 -7.746 -12.119 1.00 86.12 116 PRO A CA 1
ATOM 884 C C . PRO A 1 116 ? -0.040 -7.593 -13.173 1.00 86.12 116 PRO A C 1
ATOM 886 O O . PRO A 1 116 ? 1.063 -7.153 -12.852 1.00 86.12 116 PRO A O 1
ATOM 889 N N . GLU A 1 117 ? -0.311 -7.947 -14.426 1.00 88.81 117 GLU A N 1
ATOM 890 C CA . GLU A 1 117 ? 0.589 -7.827 -15.576 1.00 88.81 117 GLU A CA 1
ATOM 891 C C . GLU A 1 117 ? 0.773 -6.368 -16.020 1.00 88.81 117 GLU A C 1
ATOM 893 O O . GLU A 1 117 ? 1.817 -6.016 -16.567 1.00 88.81 117 GLU A O 1
ATOM 898 N N . ASN A 1 118 ? -0.209 -5.508 -15.730 1.00 87.25 118 ASN A N 1
ATOM 899 C CA . ASN A 1 118 ? -0.196 -4.081 -16.064 1.00 87.25 118 ASN A CA 1
ATOM 900 C C . ASN A 1 118 ? 0.306 -3.202 -14.904 1.00 87.25 118 ASN A C 1
ATOM 902 O O . ASN A 1 118 ? 0.310 -1.971 -15.002 1.00 87.25 118 ASN A O 1
ATOM 906 N N . LEU A 1 119 ? 0.737 -3.815 -13.796 1.00 91.81 119 LEU A N 1
ATOM 907 C CA . LEU A 1 119 ? 1.303 -3.132 -12.634 1.00 91.81 119 LEU A CA 1
ATOM 908 C C . LEU A 1 119 ? 2.812 -3.364 -12.588 1.00 91.81 119 LEU A C 1
ATOM 910 O O . LEU A 1 119 ? 3.278 -4.499 -12.505 1.00 91.81 119 LEU A O 1
ATOM 914 N N . LEU A 1 120 ? 3.582 -2.283 -12.626 1.00 92.94 120 LEU A N 1
ATOM 915 C CA . LEU A 1 120 ? 5.039 -2.309 -12.690 1.00 92.94 120 LEU A CA 1
ATOM 916 C C . LEU A 1 120 ? 5.642 -2.019 -11.323 1.00 92.94 120 LEU A C 1
ATOM 918 O O . LEU A 1 120 ? 5.167 -1.135 -10.610 1.00 92.94 120 LEU A O 1
ATOM 922 N N . LEU A 1 121 ? 6.726 -2.713 -10.988 1.00 94.06 121 LEU A N 1
ATOM 923 C CA . LEU A 1 121 ? 7.505 -2.459 -9.783 1.00 94.06 121 LEU A CA 1
ATOM 924 C C . LEU A 1 121 ? 8.812 -1.753 -10.145 1.00 94.06 121 LEU A C 1
ATOM 926 O O . LEU A 1 121 ? 9.569 -2.205 -11.008 1.00 94.06 121 LEU A O 1
ATOM 930 N N . VAL A 1 122 ? 9.071 -0.638 -9.464 1.00 92.38 122 VAL A N 1
ATOM 931 C CA . VAL A 1 122 ? 10.255 0.209 -9.630 1.00 92.38 122 VAL A CA 1
ATOM 932 C C . VAL A 1 122 ? 10.957 0.349 -8.285 1.00 92.38 122 VAL A C 1
ATOM 934 O O . VAL A 1 122 ? 10.319 0.541 -7.248 1.00 92.38 122 VAL A O 1
ATOM 937 N N . GLN A 1 123 ? 12.285 0.267 -8.288 1.00 88.25 123 GLN A N 1
ATOM 938 C CA . GLN A 1 123 ? 13.069 0.480 -7.078 1.00 88.25 123 GLN A CA 1
ATOM 939 C C . GLN A 1 123 ? 13.000 1.960 -6.680 1.00 88.25 123 GLN A C 1
ATOM 941 O O . GLN A 1 123 ? 13.286 2.838 -7.495 1.00 88.25 123 GLN A O 1
ATOM 946 N N . CYS A 1 124 ? 12.647 2.258 -5.428 1.00 76.88 124 CYS A N 1
ATOM 947 C CA . CYS A 1 124 ? 12.778 3.623 -4.925 1.00 76.88 124 CYS A CA 1
ATOM 948 C C . CYS A 1 124 ? 14.262 4.029 -4.934 1.00 76.88 124 CYS A C 1
ATOM 950 O O . CYS A 1 124 ? 15.094 3.244 -4.471 1.00 76.88 124 CYS A O 1
ATOM 952 N N . PRO A 1 125 ? 14.613 5.233 -5.422 1.00 64.75 125 PRO A N 1
ATOM 953 C CA . PRO A 1 125 ? 15.974 5.739 -5.330 1.00 64.75 125 PRO A CA 1
ATOM 954 C C . PRO A 1 125 ? 16.301 6.009 -3.857 1.00 64.75 125 PRO A C 1
ATOM 956 O O . PRO A 1 125 ? 16.018 7.076 -3.322 1.00 64.75 125 PRO A O 1
ATOM 959 N N . CYS A 1 126 ? 16.852 5.013 -3.169 1.00 55.44 126 CYS A N 1
ATOM 960 C CA . CYS A 1 126 ? 17.431 5.206 -1.849 1.00 55.44 126 CYS A CA 1
ATOM 961 C C . CYS A 1 126 ? 18.865 5.719 -2.035 1.00 55.44 126 CYS A C 1
ATOM 963 O O . CYS A 1 126 ? 19.618 5.115 -2.806 1.00 55.44 126 CYS A O 1
ATOM 965 N N . PRO A 1 127 ? 19.285 6.793 -1.344 1.00 49.28 127 PRO A N 1
ATOM 966 C CA . PRO A 1 127 ? 20.697 7.138 -1.301 1.00 49.28 127 PRO A CA 1
ATOM 967 C C . PRO A 1 127 ? 21.480 5.946 -0.722 1.00 49.28 127 PRO A C 1
ATOM 969 O O . PRO A 1 127 ? 20.961 5.258 0.164 1.00 49.28 127 PRO A O 1
ATOM 972 N N . PRO A 1 128 ? 22.706 5.670 -1.203 1.00 45.12 128 PRO A N 1
ATOM 973 C CA . PRO A 1 128 ? 23.505 4.563 -0.694 1.00 45.12 128 PRO A CA 1
ATOM 974 C C . PRO A 1 128 ? 23.684 4.717 0.820 1.00 45.12 128 PRO A C 1
ATOM 976 O O . PRO A 1 128 ? 24.290 5.676 1.305 1.00 45.12 128 PRO A O 1
ATOM 979 N N . GLN A 1 129 ? 23.104 3.787 1.579 1.00 49.59 129 GLN A N 1
ATOM 980 C CA . GLN A 1 129 ? 23.191 3.772 3.033 1.00 49.59 129 GLN A CA 1
ATOM 981 C C . GLN A 1 129 ? 24.653 3.513 3.415 1.00 49.59 129 GLN A C 1
ATOM 983 O O . GLN A 1 129 ? 25.220 2.487 3.045 1.00 49.59 129 GLN A O 1
ATOM 988 N N . ARG A 1 130 ? 25.284 4.450 4.139 1.00 42.00 130 ARG A N 1
ATOM 989 C CA . ARG A 1 130 ? 26.727 4.399 4.451 1.00 42.00 130 ARG A CA 1
ATOM 990 C C . ARG A 1 130 ? 27.162 3.192 5.287 1.00 42.00 130 ARG A C 1
ATOM 992 O O . ARG A 1 130 ? 28.361 2.958 5.365 1.00 42.00 130 ARG A O 1
ATOM 999 N N . GLN A 1 131 ? 26.241 2.415 5.862 1.00 37.88 131 GLN A N 1
ATOM 1000 C CA . GLN A 1 131 ? 26.527 1.100 6.439 1.00 37.88 131 GLN A CA 1
ATOM 1001 C C . GLN A 1 131 ? 25.302 0.176 6.311 1.00 37.88 131 GLN A C 1
ATOM 1003 O O . GLN A 1 131 ? 24.214 0.568 6.740 1.00 37.88 131 GLN A O 1
ATOM 1008 N N . PRO A 1 132 ? 25.443 -1.045 5.762 1.00 40.09 132 PRO A N 1
ATOM 1009 C CA . PRO A 1 132 ? 24.406 -2.060 5.864 1.00 40.09 132 PRO A CA 1
ATOM 1010 C C . PRO A 1 132 ? 24.363 -2.564 7.313 1.00 40.09 132 PRO A C 1
ATOM 1012 O O . PRO A 1 132 ? 25.278 -3.251 7.769 1.00 40.09 132 PRO A O 1
ATOM 1015 N N . SER A 1 133 ? 23.314 -2.221 8.065 1.00 36.81 133 SER A N 1
ATOM 1016 C CA . SER A 1 133 ? 23.061 -2.900 9.336 1.00 36.81 133 SER A CA 1
ATOM 1017 C C . SER A 1 133 ? 22.683 -4.357 9.045 1.00 36.81 133 SER A C 1
ATOM 1019 O O . SER A 1 133 ? 21.921 -4.647 8.121 1.00 36.81 133 SER A O 1
ATOM 1021 N N . LYS A 1 134 ? 23.216 -5.294 9.838 1.00 34.62 134 LYS A N 1
ATOM 1022 C CA . LYS A 1 134 ? 22.988 -6.749 9.711 1.00 34.62 134 LYS A CA 1
ATOM 1023 C C . LYS A 1 134 ? 21.508 -7.175 9.780 1.00 34.62 134 LYS A C 1
ATOM 1025 O O . LYS A 1 134 ? 21.207 -8.326 9.493 1.00 34.62 134 LYS A O 1
ATOM 1030 N N . GLU A 1 135 ? 20.599 -6.265 10.131 1.00 36.06 135 GLU A N 1
ATOM 1031 C CA . GLU A 1 135 ? 19.146 -6.478 10.219 1.00 36.06 135 GLU A CA 1
ATOM 1032 C C . GLU A 1 135 ? 18.379 -6.061 8.948 1.00 36.06 135 GLU A C 1
ATOM 1034 O O . GLU A 1 135 ? 17.193 -6.362 8.815 1.00 36.06 135 GLU A O 1
ATOM 1039 N N . ALA A 1 136 ? 19.033 -5.390 7.991 1.00 38.84 136 ALA A N 1
ATOM 1040 C CA . ALA A 1 136 ? 18.415 -4.940 6.740 1.00 38.84 136 ALA A CA 1
ATOM 1041 C C . ALA A 1 136 ? 18.256 -6.058 5.689 1.00 38.84 136 ALA A C 1
ATOM 1043 O O . ALA A 1 136 ? 17.469 -5.926 4.757 1.00 38.84 136 ALA A O 1
ATOM 1044 N N . SER A 1 137 ? 18.956 -7.182 5.849 1.00 35.72 137 SER A N 1
ATOM 1045 C CA . SER A 1 137 ? 18.994 -8.307 4.901 1.00 35.72 137 SER A CA 1
ATOM 1046 C C . SER A 1 137 ? 17.709 -9.145 4.843 1.00 35.72 137 SER A C 1
ATOM 1048 O O . SER A 1 137 ? 17.573 -9.982 3.955 1.00 35.72 137 SER A O 1
ATOM 1050 N N . LEU A 1 138 ? 16.753 -8.917 5.750 1.00 40.09 138 LEU A N 1
ATOM 1051 C CA . LEU A 1 138 ? 15.466 -9.628 5.783 1.00 40.09 138 LEU A CA 1
ATOM 1052 C C . LEU A 1 138 ? 14.267 -8.741 5.426 1.00 40.09 138 LEU A C 1
ATOM 1054 O O . LEU A 1 138 ? 13.151 -9.244 5.286 1.00 40.09 138 LEU A O 1
ATOM 1058 N N . ARG A 1 139 ? 14.466 -7.425 5.272 1.00 52.03 139 ARG A N 1
ATOM 1059 C CA . ARG A 1 139 ? 13.395 -6.508 4.875 1.00 52.03 139 ARG A CA 1
ATOM 1060 C C . ARG A 1 139 ? 13.457 -6.276 3.379 1.00 52.03 139 ARG A C 1
ATOM 1062 O O . ARG A 1 139 ? 14.296 -5.532 2.886 1.00 52.03 139 ARG A O 1
ATOM 1069 N N . LEU A 1 140 ? 12.524 -6.894 2.665 1.00 61.34 140 LEU A N 1
ATOM 1070 C CA . LEU A 1 140 ? 12.217 -6.520 1.290 1.00 61.34 140 LEU A CA 1
ATOM 1071 C C . LEU A 1 140 ? 11.940 -5.017 1.269 1.00 61.34 140 LEU A C 1
ATOM 1073 O O . LEU A 1 140 ? 11.032 -4.543 1.955 1.00 61.34 140 LEU A O 1
ATOM 1077 N N . SER A 1 141 ? 12.740 -4.262 0.521 1.00 78.19 141 SER A N 1
ATOM 1078 C CA . SER A 1 141 ? 12.463 -2.849 0.298 1.00 78.19 141 SER A CA 1
ATOM 1079 C C . SER A 1 141 ? 11.135 -2.733 -0.440 1.00 78.19 141 SER A C 1
ATOM 1081 O O . SER A 1 141 ? 10.973 -3.373 -1.478 1.00 78.19 141 SER A O 1
ATOM 1083 N N . LEU A 1 142 ? 10.201 -1.932 0.075 1.00 89.56 142 LEU A N 1
ATOM 1084 C CA . LEU A 1 142 ? 8.935 -1.666 -0.604 1.00 89.56 142 LEU A CA 1
ATOM 1085 C C . LEU A 1 142 ? 9.215 -0.998 -1.963 1.00 89.56 142 LEU A C 1
ATOM 1087 O O . LEU A 1 142 ? 9.727 0.125 -1.967 1.00 89.56 142 LEU A O 1
ATOM 1091 N N . PRO A 1 143 ? 8.890 -1.638 -3.102 1.00 92.06 143 PRO A N 1
ATOM 1092 C CA . PRO A 1 143 ? 9.009 -0.986 -4.394 1.00 92.06 143 PRO A CA 1
ATOM 1093 C C . PRO A 1 143 ? 7.876 0.020 -4.597 1.00 92.06 143 PRO A C 1
ATOM 1095 O O . PRO A 1 143 ? 6.779 -0.107 -4.036 1.00 92.06 143 PRO A O 1
ATOM 1098 N N . ARG A 1 144 ? 8.139 1.004 -5.457 1.00 93.75 144 ARG A N 1
ATOM 1099 C CA . ARG A 1 144 ? 7.113 1.897 -5.986 1.00 93.75 144 ARG A CA 1
ATOM 1100 C C . ARG A 1 144 ? 6.342 1.161 -7.074 1.00 93.75 144 ARG A C 1
ATOM 1102 O O . ARG A 1 144 ? 6.946 0.616 -7.996 1.00 93.75 144 ARG A O 1
ATOM 1109 N N . LEU A 1 145 ? 5.020 1.167 -6.965 1.00 94.81 145 LEU A N 1
ATOM 1110 C CA . LEU A 1 145 ? 4.118 0.568 -7.939 1.00 94.81 145 LEU A CA 1
ATOM 1111 C C . LEU A 1 145 ? 3.635 1.629 -8.935 1.00 94.81 145 LEU A C 1
ATOM 1113 O O . LEU A 1 145 ? 3.214 2.713 -8.531 1.00 94.81 145 LEU A O 1
ATOM 1117 N N . LEU A 1 146 ? 3.697 1.314 -10.228 1.00 91.19 146 LEU A N 1
ATOM 1118 C CA . LEU A 1 146 ? 3.224 2.168 -11.319 1.00 91.19 146 LEU A CA 1
ATOM 1119 C C . LEU A 1 146 ? 2.199 1.426 -12.180 1.00 91.19 146 LEU A C 1
ATOM 1121 O O . LEU A 1 146 ? 2.286 0.213 -12.356 1.00 91.19 146 LEU A O 1
ATOM 1125 N N . PHE A 1 147 ? 1.260 2.169 -12.758 1.00 88.19 147 PHE A N 1
ATOM 1126 C CA . PHE A 1 147 ? 0.335 1.652 -13.764 1.00 88.19 147 PHE A CA 1
ATOM 1127 C C . PHE A 1 147 ? 0.997 1.771 -15.142 1.00 88.19 147 PHE A C 1
ATOM 1129 O O . PHE A 1 147 ? 1.429 2.859 -15.520 1.00 88.19 147 PHE A O 1
ATOM 1136 N N . SER A 1 148 ? 1.126 0.655 -15.864 1.00 79.25 148 SER A N 1
ATOM 1137 C CA . SER A 1 148 ? 1.799 0.612 -17.170 1.00 79.25 148 SER A CA 1
ATOM 1138 C C . SER A 1 148 ? 0.984 1.292 -18.271 1.00 79.25 148 SER A C 1
ATOM 1140 O O . SER A 1 148 ? 1.528 2.084 -19.047 1.00 79.25 148 SER A O 1
ATOM 1142 N N . SER A 1 149 ? -0.320 1.029 -18.307 1.00 68.94 149 SER A N 1
ATOM 1143 C CA . SER A 1 149 ? -1.255 1.532 -19.309 1.00 68.94 149 SER A CA 1
ATOM 1144 C C . SER A 1 149 ? -2.427 2.256 -18.658 1.00 68.94 149 SER A C 1
ATOM 1146 O O . SER A 1 149 ? -2.961 1.837 -17.630 1.00 68.94 149 SER A O 1
ATOM 1148 N N . PHE A 1 150 ? -2.862 3.341 -19.299 1.00 58.53 150 PHE A N 1
ATOM 1149 C CA . PHE A 1 150 ? -4.151 3.949 -19.011 1.00 58.53 150 PHE A CA 1
ATOM 1150 C C . PHE A 1 150 ? -5.218 3.197 -19.804 1.00 58.53 150 PHE A C 1
ATOM 1152 O O . PHE A 1 150 ? -5.279 3.203 -21.029 1.00 58.53 150 PHE A O 1
ATOM 1159 N N . PHE A 1 151 ? -5.984 2.463 -19.024 1.00 55.59 151 PHE A N 1
ATOM 1160 C CA . PHE A 1 151 ? -7.192 1.718 -19.296 1.00 55.59 151 PHE A CA 1
ATOM 1161 C C . PHE A 1 151 ? -8.077 2.133 -20.492 1.00 55.59 151 PHE A C 1
ATOM 1163 O O . PHE A 1 151 ? -8.422 3.296 -20.684 1.00 55.59 151 PHE A O 1
ATOM 1170 N N . LYS A 1 152 ? -8.565 1.117 -21.222 1.00 47.91 152 LYS A N 1
ATOM 1171 C CA . LYS A 1 152 ? -9.649 1.222 -22.213 1.00 47.91 152 LYS A CA 1
ATOM 1172 C C . LYS A 1 152 ? -10.931 1.708 -21.519 1.00 47.91 152 LYS A C 1
ATOM 1174 O O . LYS A 1 152 ? -11.441 1.027 -20.631 1.00 47.91 152 LYS A O 1
ATOM 1179 N N . VAL A 1 153 ? -11.476 2.852 -21.937 1.00 41.12 153 VAL A N 1
ATOM 1180 C CA . VAL A 1 153 ? -12.812 3.304 -21.520 1.00 41.12 153 VAL A CA 1
ATOM 1181 C C . VAL A 1 153 ? -13.831 2.345 -22.142 1.00 41.12 153 VAL A C 1
ATOM 1183 O O . VAL A 1 153 ? -14.112 2.423 -23.335 1.00 41.12 153 VAL A O 1
ATOM 1186 N N . LYS A 1 154 ? -14.392 1.414 -21.363 1.00 42.72 154 LYS A N 1
ATOM 1187 C CA . LYS A 1 154 ? -15.670 0.804 -21.745 1.00 42.72 154 LYS A CA 1
ATOM 1188 C C . LYS A 1 154 ? -16.741 1.782 -21.294 1.00 42.72 154 LYS A C 1
ATOM 1190 O O . LYS A 1 154 ? -16.964 1.905 -20.091 1.00 42.72 154 LYS A O 1
ATOM 1195 N N . ASP A 1 155 ? -17.320 2.509 -22.245 1.00 35.78 155 ASP A N 1
ATOM 1196 C CA . ASP A 1 155 ? -18.392 3.467 -21.994 1.00 35.78 155 ASP A CA 1
ATOM 1197 C C . ASP A 1 155 ? -19.474 2.795 -21.134 1.00 35.78 155 ASP A C 1
ATOM 1199 O O . ASP A 1 155 ? -20.166 1.866 -21.564 1.00 35.78 155 ASP A O 1
ATOM 1203 N N . ARG A 1 156 ? -19.535 3.164 -19.850 1.00 35.81 156 ARG A N 1
ATOM 1204 C CA . ARG A 1 156 ? -20.569 2.677 -18.942 1.00 35.81 156 ARG A CA 1
ATOM 1205 C C . ARG A 1 156 ? -21.758 3.589 -19.133 1.00 35.81 156 ARG A C 1
ATOM 1207 O O . ARG A 1 156 ? -22.005 4.478 -18.320 1.00 35.81 156 ARG A O 1
ATOM 1214 N N . GLN A 1 157 ? -22.516 3.315 -20.189 1.00 33.38 157 GLN A N 1
ATOM 1215 C CA . GLN A 1 157 ? -23.864 3.829 -20.303 1.00 33.38 157 GLN A CA 1
ATOM 1216 C C . GLN A 1 157 ? -24.643 3.331 -19.083 1.00 33.38 157 GLN A C 1
ATOM 1218 O O . GLN A 1 157 ? -24.912 2.145 -18.888 1.00 33.38 157 GLN A O 1
ATOM 1223 N N . ARG A 1 158 ? -24.856 4.271 -18.167 1.00 41.47 158 ARG A N 1
ATOM 1224 C CA . ARG A 1 158 ? -25.465 4.076 -16.863 1.00 41.47 158 ARG A CA 1
ATOM 1225 C C . ARG A 1 158 ? -26.967 3.947 -17.085 1.00 41.47 158 ARG A C 1
ATOM 1227 O O . ARG A 1 158 ? -27.692 4.928 -17.005 1.00 41.47 158 ARG A O 1
ATOM 1234 N N . SER A 1 159 ? -27.430 2.742 -17.380 1.00 33.06 159 SER A N 1
ATOM 1235 C CA . SER A 1 159 ? -28.849 2.401 -17.320 1.00 33.06 159 SER A CA 1
ATOM 1236 C C . SER A 1 159 ? -29.041 1.376 -16.212 1.00 33.06 159 SER A C 1
ATOM 1238 O O . SER A 1 159 ? -28.689 0.209 -16.369 1.00 33.06 159 SER A O 1
ATOM 1240 N N . CYS A 1 160 ? -29.562 1.827 -15.071 1.00 29.58 160 CYS A N 1
ATOM 1241 C CA . CYS A 1 160 ? -30.163 0.937 -14.085 1.00 29.58 160 CYS A CA 1
ATOM 1242 C C . CYS A 1 160 ? -31.408 0.301 -14.724 1.00 29.58 160 CYS A C 1
ATOM 1244 O O . CYS A 1 160 ? -32.305 1.057 -15.102 1.00 29.58 160 CYS A O 1
ATOM 1246 N N . PRO A 1 161 ? -31.529 -1.032 -14.838 1.00 34.34 161 PRO A N 1
ATOM 1247 C CA . PRO A 1 161 ? -32.821 -1.642 -15.087 1.00 34.34 161 PRO A CA 1
ATOM 1248 C C . PRO A 1 161 ? -33.543 -1.790 -13.746 1.00 34.34 161 PRO A C 1
ATOM 1250 O O . PRO A 1 161 ? -33.069 -2.458 -12.826 1.00 34.34 161 PRO A O 1
ATOM 1253 N N . THR A 1 162 ? -34.692 -1.139 -13.640 1.00 34.91 162 THR A N 1
ATOM 1254 C CA . THR A 1 162 ? -35.643 -1.304 -12.545 1.00 34.91 162 THR A CA 1
ATOM 1255 C C . THR A 1 162 ? -36.382 -2.642 -12.711 1.00 34.91 162 THR A C 1
ATOM 1257 O O . THR A 1 162 ? -37.264 -2.723 -13.556 1.00 34.91 162 THR A O 1
ATOM 1260 N N . SER A 1 163 ? -36.063 -3.635 -11.858 1.00 34.06 163 SER A N 1
ATOM 1261 C CA . SER A 1 163 ? -36.887 -4.800 -11.409 1.00 34.06 163 SER A CA 1
ATOM 1262 C C . SER A 1 163 ? -37.422 -5.825 -12.448 1.00 34.06 163 SER A C 1
ATOM 1264 O O . SER A 1 163 ? -37.458 -5.507 -13.631 1.00 34.06 163 SER A O 1
ATOM 1266 N N . PRO A 1 164 ? -37.956 -7.009 -12.049 1.00 45.50 164 PRO A N 1
ATOM 1267 C CA . PRO A 1 164 ? -37.811 -7.794 -10.809 1.00 45.50 164 PRO A CA 1
ATOM 1268 C C . PRO A 1 164 ? -37.358 -9.265 -11.046 1.00 45.50 164 PRO A C 1
ATOM 1270 O O . PRO A 1 164 ? -37.352 -9.772 -12.162 1.00 45.50 164 PRO A O 1
ATOM 1273 N N . GLU A 1 165 ? -36.959 -9.910 -9.946 1.00 41.97 165 GLU A N 1
ATOM 1274 C CA . GLU A 1 165 ? -36.999 -11.350 -9.617 1.00 41.97 165 GLU A CA 1
ATOM 1275 C C . GLU A 1 165 ? -37.077 -12.385 -10.761 1.00 41.97 165 GLU A C 1
ATOM 1277 O O . GLU A 1 165 ? -38.131 -12.630 -11.347 1.00 41.97 165 GLU A O 1
ATOM 1282 N N . GLN A 1 166 ? -35.971 -13.112 -10.963 1.00 34.25 166 GLN A N 1
ATOM 1283 C CA . GLN A 1 166 ? -36.020 -14.509 -11.392 1.00 34.25 166 GLN A CA 1
ATOM 1284 C C . GLN A 1 166 ? -35.243 -15.374 -10.402 1.00 34.25 166 GLN A C 1
ATOM 1286 O O . GLN A 1 166 ? -34.038 -15.214 -10.202 1.00 34.25 166 GLN A O 1
ATOM 1291 N N . ASP A 1 167 ? -36.019 -16.248 -9.779 1.00 37.09 167 ASP A N 1
ATOM 1292 C CA . ASP A 1 167 ? -35.682 -17.333 -8.874 1.00 37.09 167 ASP A CA 1
ATOM 1293 C C . ASP A 1 167 ? -34.619 -18.250 -9.508 1.00 37.09 167 ASP A C 1
ATOM 1295 O O . ASP A 1 167 ? -34.900 -19.106 -10.347 1.00 37.09 167 ASP A O 1
ATOM 1299 N N . GLY A 1 168 ? -33.356 -17.986 -9.177 1.00 33.84 168 GLY A N 1
ATOM 1300 C CA . GLY A 1 168 ? -32.238 -18.891 -9.417 1.00 33.84 168 GLY A CA 1
ATOM 1301 C C . GLY A 1 168 ? -31.929 -19.603 -8.105 1.00 33.84 168 GLY A C 1
ATOM 1302 O O . GLY A 1 168 ? -31.945 -18.944 -7.066 1.00 33.84 168 GLY A O 1
ATOM 1303 N N . PRO A 1 169 ? -31.634 -20.914 -8.115 1.00 37.69 169 PRO A N 1
ATOM 1304 C CA . PRO A 1 169 ? -31.651 -21.724 -6.909 1.00 37.69 169 PRO A CA 1
ATOM 1305 C C . PRO A 1 169 ? -30.708 -21.143 -5.854 1.00 37.69 169 PRO A C 1
ATOM 1307 O O . PRO A 1 169 ? -29.489 -21.053 -6.044 1.00 37.69 169 PRO A O 1
ATOM 1310 N N . GLU A 1 170 ? -31.311 -20.752 -4.735 1.00 42.88 170 GLU A N 1
ATOM 1311 C CA . GLU A 1 170 ? -30.677 -20.441 -3.462 1.00 42.88 170 GLU A CA 1
ATOM 1312 C C . GLU A 1 170 ? -29.820 -21.639 -3.023 1.00 42.88 170 GLU A C 1
ATOM 1314 O O . GLU A 1 170 ? -30.278 -22.547 -2.338 1.00 42.88 170 GLU A O 1
ATOM 1319 N N . GLY A 1 171 ? -28.571 -21.712 -3.488 1.00 36.31 171 GLY A N 1
ATOM 1320 C CA . GLY A 1 171 ? -27.769 -22.910 -3.221 1.00 36.31 171 GLY A CA 1
ATOM 1321 C C . GLY A 1 171 ? -26.294 -22.856 -3.580 1.00 36.31 171 GLY A C 1
ATOM 1322 O O . GLY A 1 171 ? -25.607 -23.848 -3.386 1.00 36.31 171 GLY A O 1
ATOM 1323 N N . LEU A 1 172 ? -25.772 -21.730 -4.076 1.00 38.62 172 LEU A N 1
ATOM 1324 C CA . LEU A 1 172 ? -24.341 -21.548 -4.343 1.00 38.62 172 LEU A CA 1
ATOM 1325 C C . LEU A 1 172 ? -23.946 -20.094 -4.055 1.00 38.62 172 LEU A C 1
ATOM 1327 O O . LEU A 1 172 ? -23.632 -19.303 -4.955 1.00 38.62 172 LEU A O 1
ATOM 1331 N N . ALA A 1 173 ? -23.943 -19.714 -2.776 1.00 42.72 173 ALA A N 1
ATOM 1332 C CA . ALA A 1 173 ? -23.029 -18.683 -2.296 1.00 42.72 173 ALA A CA 1
ATOM 1333 C C . ALA A 1 173 ? -21.610 -19.222 -2.534 1.00 42.72 173 ALA A C 1
ATOM 1335 O O . ALA A 1 173 ? -21.025 -19.863 -1.672 1.00 42.72 173 ALA A O 1
ATOM 1336 N N . ALA A 1 174 ? -21.138 -19.069 -3.775 1.00 47.06 174 ALA A N 1
ATOM 1337 C CA . ALA A 1 174 ? -19.849 -19.520 -4.260 1.00 47.06 174 ALA A CA 1
ATOM 1338 C C . ALA A 1 174 ? -18.791 -18.952 -3.321 1.00 47.06 174 ALA A C 1
ATOM 1340 O O . ALA A 1 174 ? -18.502 -17.754 -3.354 1.00 47.06 174 ALA A O 1
ATOM 1341 N N . LEU A 1 175 ? -18.320 -19.808 -2.417 1.00 56.91 175 LEU A N 1
ATOM 1342 C CA . LEU A 1 175 ? -17.307 -19.489 -1.435 1.00 56.91 175 LEU A CA 1
ATOM 1343 C C . LEU A 1 175 ? -16.116 -18.969 -2.228 1.00 56.91 175 LEU A C 1
ATOM 1345 O O . LEU A 1 175 ? -15.524 -19.708 -3.016 1.00 56.91 175 LEU A O 1
ATOM 1349 N N . LEU A 1 176 ? -15.809 -17.678 -2.075 1.00 64.12 176 LEU A N 1
ATOM 1350 C CA . LEU A 1 176 ? -14.523 -17.171 -2.527 1.00 64.12 176 LEU A CA 1
ATOM 1351 C C . LEU A 1 176 ? -13.460 -18.128 -1.975 1.00 64.12 176 LEU A C 1
ATOM 1353 O O . LEU A 1 176 ? -13.569 -18.495 -0.797 1.00 64.12 176 LEU A O 1
ATOM 1357 N N . PRO A 1 177 ? -12.487 -18.558 -2.797 1.00 75.25 177 PRO A N 1
ATOM 1358 C CA . PRO A 1 177 ? -11.447 -19.468 -2.348 1.00 75.25 177 PRO A CA 1
ATOM 1359 C C . PRO A 1 177 ? -10.883 -18.987 -1.016 1.00 75.25 177 PRO A C 1
ATOM 1361 O O . PRO A 1 177 ? -10.594 -17.797 -0.849 1.00 75.25 177 PRO A O 1
ATOM 1364 N N . GLU A 1 178 ? -10.791 -19.887 -0.040 1.00 77.19 178 GLU A N 1
ATOM 1365 C CA . GLU A 1 178 ? -10.352 -19.479 1.284 1.00 77.19 178 GLU A CA 1
ATOM 1366 C C . GLU A 1 178 ? -8.897 -19.013 1.235 1.00 77.19 178 GLU A C 1
ATOM 1368 O O . GLU A 1 178 ? -8.001 -19.763 0.852 1.00 77.19 178 GLU A O 1
ATOM 1373 N N . ILE A 1 179 ? -8.656 -17.768 1.654 1.00 83.94 179 ILE A N 1
ATOM 1374 C CA . ILE A 1 179 ? -7.298 -17.299 1.928 1.00 83.94 179 ILE A CA 1
ATOM 1375 C C . ILE A 1 179 ? -6.841 -17.991 3.220 1.00 83.94 179 ILE A C 1
ATOM 1377 O O . ILE A 1 179 ? -7.495 -17.802 4.255 1.00 83.94 179 ILE A O 1
ATOM 1381 N N . PRO A 1 180 ? -5.761 -18.795 3.189 1.00 87.19 180 PRO A N 1
ATOM 1382 C CA . PRO A 1 180 ? -5.272 -19.485 4.373 1.00 87.19 180 PRO A CA 1
ATOM 1383 C C . PRO A 1 180 ? -4.802 -18.470 5.417 1.00 87.19 180 PRO A C 1
ATOM 1385 O O . PRO A 1 180 ? -4.174 -17.465 5.089 1.00 87.19 180 PRO A O 1
ATOM 1388 N N . SER A 1 181 ? -5.102 -18.734 6.689 1.00 91.38 181 SER A N 1
ATOM 1389 C CA . SER A 1 181 ? -4.712 -17.853 7.793 1.00 91.38 181 SER A CA 1
ATOM 1390 C C . SER A 1 181 ? -3.256 -18.096 8.193 1.00 91.38 181 SER A C 1
ATOM 1392 O O . SER A 1 181 ? -2.983 -18.880 9.101 1.00 91.38 181 SER A O 1
ATOM 1394 N N . LEU A 1 182 ? -2.322 -17.438 7.506 1.00 92.88 182 LEU A N 1
ATOM 1395 C CA . LEU A 1 182 ? -0.876 -17.611 7.689 1.00 92.88 182 LEU A CA 1
ATOM 1396 C C . LEU A 1 182 ? -0.219 -16.469 8.475 1.00 92.88 182 LEU A C 1
ATOM 1398 O O . LEU A 1 182 ? 0.922 -16.599 8.920 1.00 92.88 182 LEU A O 1
ATOM 1402 N N . SER A 1 183 ? -0.907 -15.340 8.649 1.00 94.31 183 SER A N 1
ATOM 1403 C CA . SER A 1 183 ? -0.391 -14.184 9.374 1.00 94.31 183 SER A CA 1
ATOM 1404 C C . SER A 1 183 ? -1.501 -13.307 9.972 1.00 94.31 183 SER A C 1
ATOM 1406 O O . SER A 1 183 ? -2.691 -13.535 9.766 1.00 94.31 183 SER A O 1
ATOM 1408 N N . ILE A 1 184 ? -1.103 -12.250 10.691 1.00 93.69 184 ILE A N 1
ATOM 1409 C CA . ILE A 1 184 ? -2.017 -11.233 11.240 1.00 93.69 184 ILE A CA 1
ATOM 1410 C C . ILE A 1 184 ? -2.797 -10.454 10.166 1.00 93.69 184 ILE A C 1
ATOM 1412 O O . ILE A 1 184 ? -3.765 -9.769 10.495 1.00 93.69 184 ILE A O 1
ATOM 1416 N N . TYR A 1 185 ? -2.366 -10.501 8.901 1.00 95.44 185 TYR A N 1
ATOM 1417 C CA . TYR A 1 185 ? -3.023 -9.801 7.796 1.00 95.44 185 TYR A CA 1
ATOM 1418 C C . TYR A 1 185 ? -4.032 -10.690 7.059 1.00 95.44 185 TYR A C 1
ATOM 1420 O O . TYR A 1 185 ? -4.975 -10.146 6.485 1.00 95.44 185 TYR A O 1
ATOM 1428 N N . SER A 1 186 ? -3.899 -12.023 7.104 1.00 94.38 186 SER A N 1
ATOM 1429 C CA . SER A 1 186 ? -4.676 -12.952 6.270 1.00 94.38 186 SER A CA 1
ATOM 1430 C C . SER A 1 186 ? -6.184 -12.792 6.463 1.00 94.38 186 SER A C 1
ATOM 1432 O O . SER A 1 186 ? -6.923 -12.665 5.489 1.00 94.38 186 SER A O 1
ATOM 1434 N N . THR A 1 187 ? -6.655 -12.717 7.712 1.00 92.88 187 THR A N 1
ATOM 1435 C CA . THR A 1 187 ? -8.084 -12.529 8.028 1.00 92.88 187 THR A CA 1
ATOM 1436 C C . THR A 1 187 ? -8.605 -11.192 7.507 1.00 92.88 187 THR A C 1
ATOM 1438 O O . THR A 1 187 ? -9.692 -11.119 6.932 1.00 92.88 187 THR A O 1
ATOM 1441 N N . GLY A 1 188 ? -7.806 -10.135 7.653 1.00 94.12 188 GLY A N 1
ATOM 1442 C CA . GLY A 1 188 ? -8.133 -8.807 7.148 1.00 94.12 188 GLY A CA 1
ATOM 1443 C C . GLY A 1 188 ? -8.193 -8.744 5.626 1.00 94.12 188 GLY A C 1
ATOM 1444 O O . GLY A 1 188 ? -9.128 -8.176 5.069 1.00 94.12 188 GLY A O 1
ATOM 1445 N N . LEU A 1 189 ? -7.230 -9.375 4.951 1.00 94.81 189 LEU A N 1
ATOM 1446 C CA . LEU A 1 189 ? -7.191 -9.501 3.495 1.00 94.81 189 LEU A CA 1
ATOM 1447 C C . LEU A 1 189 ? -8.363 -10.343 2.975 1.00 94.81 189 LEU A C 1
ATOM 1449 O O . LEU A 1 189 ? -9.003 -9.948 2.003 1.00 94.81 189 LEU A O 1
ATOM 1453 N N . LYS A 1 190 ? -8.718 -11.440 3.663 1.00 93.38 190 LYS A N 1
ATOM 1454 C CA . LYS A 1 190 ? -9.918 -12.245 3.370 1.00 93.38 190 LYS A CA 1
ATOM 1455 C C . LYS A 1 190 ? -11.177 -11.392 3.477 1.00 93.38 190 LYS A C 1
ATOM 1457 O O . LYS A 1 190 ? -11.999 -11.390 2.563 1.00 93.38 190 LYS A O 1
ATOM 1462 N N . ARG A 1 191 ? -11.319 -10.620 4.559 1.00 92.62 191 ARG A N 1
ATOM 1463 C CA . ARG A 1 191 ? -12.454 -9.708 4.753 1.00 92.62 191 ARG A CA 1
ATOM 1464 C C . ARG A 1 191 ? -12.519 -8.638 3.670 1.00 92.62 191 ARG A C 1
ATOM 1466 O O . ARG A 1 191 ? -13.587 -8.429 3.102 1.00 92.62 191 ARG A O 1
ATOM 1473 N N . LEU A 1 192 ? -11.395 -8.006 3.348 1.00 95.06 192 LEU A N 1
ATOM 1474 C CA . LEU A 1 192 ? -11.315 -7.006 2.289 1.00 95.06 192 LEU A CA 1
ATOM 1475 C C . LEU A 1 192 ? -11.703 -7.589 0.922 1.00 95.06 192 LEU A C 1
ATOM 1477 O O . LEU A 1 192 ? -12.486 -6.972 0.205 1.00 95.06 192 LEU A O 1
ATOM 1481 N N . ALA A 1 193 ? -11.225 -8.791 0.588 1.00 93.75 193 ALA A N 1
ATOM 1482 C CA . ALA A 1 193 ? -11.591 -9.481 -0.646 1.00 93.75 193 ALA A CA 1
ATOM 1483 C C . ALA A 1 193 ? -13.101 -9.758 -0.716 1.00 93.75 193 ALA A C 1
ATOM 1485 O O . ALA A 1 193 ? -13.725 -9.464 -1.732 1.00 93.75 193 ALA A O 1
ATOM 1486 N N . MET A 1 194 ? -13.716 -10.236 0.374 1.00 91.69 194 MET A N 1
ATOM 1487 C CA . MET A 1 194 ? -15.172 -10.440 0.440 1.00 91.69 194 MET A CA 1
ATOM 1488 C C . MET A 1 194 ? -15.961 -9.138 0.232 1.00 91.69 194 MET A C 1
ATOM 1490 O O . MET A 1 194 ? -16.983 -9.138 -0.450 1.00 91.69 194 MET A O 1
ATOM 1494 N N . LEU A 1 195 ? -15.484 -8.027 0.799 1.00 92.56 195 LEU A N 1
ATOM 1495 C CA . LEU A 1 195 ? -16.126 -6.716 0.681 1.00 92.56 195 LEU A CA 1
ATOM 1496 C C . LEU A 1 195 ? -15.989 -6.117 -0.731 1.00 92.56 195 LEU A C 1
ATOM 1498 O O . LEU A 1 195 ? -16.930 -5.506 -1.238 1.00 92.56 195 LEU A O 1
ATOM 1502 N N . LEU A 1 196 ? -14.832 -6.293 -1.376 1.00 92.44 196 LEU A N 1
ATOM 1503 C CA . LEU A 1 196 ? -14.568 -5.815 -2.739 1.00 92.44 196 LEU A CA 1
ATOM 1504 C C . LEU A 1 196 ? -15.265 -6.663 -3.810 1.00 92.44 196 LEU A C 1
ATOM 1506 O O . LEU A 1 196 ? -15.706 -6.134 -4.828 1.00 92.44 196 LEU A O 1
ATOM 1510 N N . LEU A 1 197 ? -15.390 -7.970 -3.579 1.00 90.69 197 LEU A N 1
ATOM 1511 C CA . LEU A 1 197 ? -15.993 -8.929 -4.510 1.00 90.69 197 LEU A CA 1
ATOM 1512 C C . LEU A 1 197 ? -17.477 -9.188 -4.213 1.00 90.69 197 LEU A C 1
ATOM 1514 O O . LEU A 1 197 ? -18.050 -10.171 -4.683 1.00 90.69 197 LEU A O 1
ATOM 1518 N N . HIS A 1 198 ? -18.118 -8.302 -3.446 1.00 88.88 198 HIS A N 1
ATOM 1519 C CA . HIS A 1 198 ? -19.531 -8.428 -3.124 1.00 88.88 198 HIS A CA 1
ATOM 1520 C C . HIS A 1 198 ? -20.387 -8.422 -4.408 1.00 88.88 198 HIS A C 1
ATOM 1522 O O . HIS A 1 198 ? -20.206 -7.571 -5.293 1.00 88.88 198 HIS A O 1
ATOM 1528 N N . ARG A 1 199 ? -21.319 -9.387 -4.506 1.00 86.62 199 ARG A N 1
ATOM 1529 C CA . ARG A 1 199 ? -22.211 -9.576 -5.669 1.00 86.62 199 ARG A CA 1
ATOM 1530 C C . ARG A 1 199 ? -23.088 -8.351 -5.905 1.00 86.62 199 ARG A C 1
ATOM 1532 O O . ARG A 1 199 ? -23.151 -7.841 -7.016 1.00 86.62 199 ARG A O 1
ATOM 1539 N N . ASP A 1 200 ? -23.715 -7.875 -4.835 1.00 85.81 200 ASP A N 1
ATOM 1540 C CA . ASP A 1 200 ? -24.496 -6.641 -4.829 1.00 85.81 200 ASP A CA 1
ATOM 1541 C C . ASP A 1 200 ? -23.555 -5.416 -4.857 1.00 85.81 200 ASP A C 1
ATOM 1543 O O . ASP A 1 200 ? -22.781 -5.240 -3.906 1.00 85.81 200 ASP A O 1
ATOM 1547 N N . PRO A 1 201 ? -23.595 -4.581 -5.914 1.00 86.69 201 PRO A N 1
ATOM 1548 C CA . PRO A 1 201 ? -22.753 -3.396 -6.035 1.00 86.69 201 PRO A CA 1
ATOM 1549 C C . PRO A 1 201 ? -23.070 -2.322 -4.987 1.00 86.69 201 PRO A C 1
ATOM 1551 O O . PRO A 1 201 ? -22.178 -1.543 -4.664 1.00 86.69 201 PRO A O 1
ATOM 1554 N N . CYS A 1 202 ? -24.278 -2.293 -4.414 1.00 84.12 202 CYS A N 1
ATOM 1555 C CA . CYS A 1 202 ? -24.636 -1.353 -3.347 1.00 84.12 202 CYS A CA 1
ATOM 1556 C C . CYS A 1 202 ? -23.973 -1.702 -2.007 1.00 84.12 202 CYS A C 1
ATOM 1558 O O . CYS A 1 202 ? -23.783 -0.829 -1.165 1.00 84.12 202 CYS A O 1
ATOM 1560 N N . LYS A 1 203 ? -23.600 -2.971 -1.809 1.00 85.81 203 LYS A N 1
ATOM 1561 C CA . LYS A 1 203 ? -22.896 -3.460 -0.610 1.00 85.81 203 LYS A CA 1
ATOM 1562 C C . LYS A 1 203 ? -21.381 -3.551 -0.803 1.00 85.81 203 LYS A C 1
ATOM 1564 O O . LYS A 1 203 ? -20.656 -3.858 0.143 1.00 85.81 203 LYS A O 1
ATOM 1569 N N . ARG A 1 204 ? -20.897 -3.309 -2.024 1.00 91.81 204 ARG A N 1
ATOM 1570 C CA . ARG A 1 204 ? -19.472 -3.326 -2.349 1.00 91.81 204 ARG A CA 1
ATOM 1571 C C . ARG A 1 204 ? -18.795 -2.094 -1.765 1.00 91.81 204 ARG A C 1
ATOM 1573 O O . ARG A 1 204 ? -19.268 -0.974 -1.941 1.00 91.81 204 ARG A O 1
ATOM 1580 N N . VAL A 1 205 ? -17.666 -2.297 -1.096 1.00 92.50 205 VAL A N 1
ATOM 1581 C CA . VAL A 1 205 ? -16.896 -1.174 -0.547 1.00 92.50 205 VAL A CA 1
ATOM 1582 C C . VAL A 1 205 ? -16.262 -0.341 -1.661 1.00 92.50 205 VAL A C 1
ATOM 1584 O O . VAL A 1 205 ? -15.826 -0.875 -2.683 1.00 92.50 205 VAL A O 1
ATOM 1587 N N . SER A 1 206 ? -16.202 0.976 -1.456 1.00 92.88 206 SER A N 1
ATOM 1588 C CA . SER A 1 206 ? -15.482 1.888 -2.346 1.00 92.88 206 SER A CA 1
ATOM 1589 C C . SER A 1 206 ? -13.967 1.669 -2.252 1.00 92.88 206 SER A C 1
ATOM 1591 O O . SER A 1 206 ? -13.464 1.071 -1.297 1.00 92.88 206 SER A O 1
ATOM 1593 N N . ILE A 1 207 ? -13.219 2.191 -3.230 1.00 92.75 207 ILE A N 1
ATOM 1594 C CA . ILE A 1 207 ? -11.749 2.152 -3.194 1.00 92.75 207 ILE A CA 1
ATOM 1595 C C . ILE A 1 207 ? -11.209 2.942 -1.993 1.00 92.75 207 ILE A C 1
ATOM 1597 O O . ILE A 1 207 ? -10.305 2.459 -1.321 1.00 92.75 207 ILE A O 1
ATOM 1601 N N . GLU A 1 208 ? -11.835 4.068 -1.641 1.00 93.50 208 GLU A N 1
ATOM 1602 C CA . GLU A 1 208 ? -11.491 4.848 -0.443 1.00 93.50 208 GLU A CA 1
ATOM 1603 C C . GLU A 1 208 ? -11.672 4.045 0.852 1.00 93.50 208 GLU A C 1
ATOM 1605 O O . GLU A 1 208 ? -10.825 4.065 1.756 1.00 93.50 208 GLU A O 1
ATOM 1610 N N . GLN A 1 209 ? -12.754 3.268 0.935 1.00 94.25 209 GLN A N 1
ATOM 1611 C CA . GLN A 1 209 ? -12.995 2.392 2.073 1.00 94.25 209 GLN A CA 1
ATOM 1612 C C . GLN A 1 209 ? -11.973 1.246 2.110 1.00 94.25 209 GLN A C 1
ATOM 1614 O O . GLN A 1 209 ? -11.471 0.907 3.182 1.00 94.25 209 GLN A O 1
ATOM 1619 N N . ALA A 1 210 ? -11.617 0.676 0.954 1.00 95.88 210 ALA A N 1
ATOM 1620 C CA . ALA A 1 210 ? -10.579 -0.347 0.836 1.00 95.88 210 ALA A CA 1
ATOM 1621 C C . ALA A 1 210 ? -9.193 0.181 1.241 1.00 95.88 210 ALA A C 1
ATOM 1623 O O . ALA A 1 210 ? -8.494 -0.474 2.020 1.00 95.88 210 ALA A O 1
ATOM 1624 N N . ARG A 1 211 ? -8.828 1.393 0.801 1.00 96.38 211 ARG A N 1
ATOM 1625 C CA . ARG A 1 211 ? -7.624 2.115 1.235 1.00 96.38 211 ARG A CA 1
ATOM 1626 C C . ARG A 1 211 ? -7.601 2.257 2.751 1.00 96.38 211 ARG A C 1
ATOM 1628 O O . ARG A 1 211 ? -6.610 1.897 3.384 1.00 96.38 211 ARG A O 1
ATOM 1635 N N . SER A 1 212 ? -8.701 2.721 3.336 1.00 96.56 212 SER A N 1
ATOM 1636 C CA . SER A 1 212 ? -8.814 2.904 4.784 1.00 96.56 212 SER A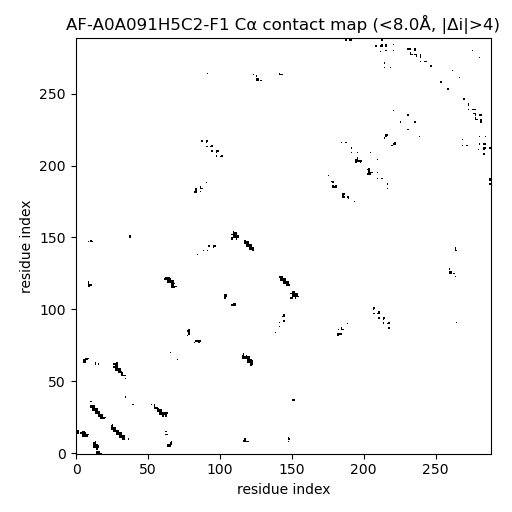 CA 1
ATOM 1637 C C . SER A 1 212 ? -8.691 1.575 5.549 1.00 96.56 212 SER A C 1
ATOM 1639 O O . SER A 1 212 ? -7.997 1.506 6.565 1.00 96.56 212 SER A O 1
ATOM 1641 N N . ILE A 1 213 ? -9.286 0.488 5.038 1.00 96.62 213 ILE A N 1
ATOM 1642 C CA . ILE A 1 213 ? -9.133 -0.866 5.598 1.00 96.62 213 ILE A CA 1
ATOM 1643 C C . ILE A 1 213 ? -7.665 -1.314 5.561 1.00 96.62 213 ILE A C 1
ATOM 1645 O O . ILE A 1 213 ? -7.143 -1.778 6.575 1.00 96.62 213 ILE A O 1
ATOM 1649 N N . LEU A 1 214 ? -6.975 -1.144 4.429 1.00 97.81 214 LEU A N 1
ATOM 1650 C CA . LEU A 1 214 ? -5.555 -1.488 4.290 1.00 97.81 214 LEU A CA 1
ATOM 1651 C C . LEU A 1 214 ? -4.671 -0.672 5.241 1.00 97.81 214 LEU A C 1
ATOM 1653 O O . LEU A 1 214 ? -3.759 -1.225 5.854 1.00 97.81 214 LEU A O 1
ATOM 1657 N N . GLN A 1 215 ? -4.959 0.619 5.422 1.00 97.38 215 GLN A N 1
ATOM 1658 C CA . GLN A 1 215 ? -4.247 1.471 6.377 1.00 97.38 215 GLN A CA 1
ATOM 1659 C C . GLN A 1 215 ? -4.406 0.967 7.823 1.00 97.38 215 GLN A C 1
ATOM 1661 O O . GLN A 1 215 ? -3.413 0.855 8.548 1.00 97.38 215 GLN A O 1
ATOM 1666 N N . VAL A 1 216 ? -5.618 0.567 8.226 1.00 97.00 216 VAL A N 1
ATOM 1667 C CA . VAL A 1 216 ? -5.854 -0.051 9.544 1.00 97.00 216 VAL A CA 1
ATOM 1668 C C . VAL A 1 216 ? -5.146 -1.403 9.666 1.00 97.00 216 VAL A C 1
ATOM 1670 O O . VAL A 1 216 ? -4.547 -1.693 10.704 1.00 97.00 216 VAL A O 1
ATOM 1673 N N . LEU A 1 217 ? -5.119 -2.212 8.605 1.00 96.75 217 LEU A N 1
ATOM 1674 C CA . LEU A 1 217 ? -4.362 -3.465 8.593 1.00 96.75 217 LEU A CA 1
ATOM 1675 C C . LEU A 1 217 ? -2.852 -3.254 8.701 1.00 96.75 217 LEU A C 1
ATOM 1677 O O . LEU A 1 217 ? -2.172 -4.101 9.276 1.00 96.75 217 LEU A O 1
ATOM 1681 N N . LEU A 1 218 ? -2.309 -2.152 8.190 1.00 96.75 218 LEU A N 1
ATOM 1682 C CA . LEU A 1 218 ? -0.874 -1.868 8.217 1.00 96.75 218 LEU A CA 1
ATOM 1683 C C . LEU A 1 218 ? -0.409 -1.228 9.528 1.00 96.75 218 LEU A C 1
ATOM 1685 O O . LEU A 1 218 ? 0.640 -1.631 10.049 1.00 96.75 218 LEU A O 1
ATOM 1689 N N . TRP A 1 219 ? -1.176 -0.272 10.061 1.00 96.56 219 TRP A N 1
ATOM 1690 C CA . TRP A 1 219 ? -0.763 0.593 11.178 1.00 96.56 219 TRP A CA 1
ATOM 1691 C C . TRP A 1 219 ? -1.717 0.593 12.384 1.00 96.56 219 TRP A C 1
ATOM 1693 O O . TRP A 1 219 ? -1.398 1.188 13.419 1.00 96.56 219 TRP A O 1
ATOM 1703 N N . GLY A 1 220 ? -2.832 -0.135 12.309 1.00 94.19 220 GLY A N 1
ATOM 1704 C CA . GLY A 1 220 ? -3.840 -0.240 13.365 1.00 94.19 220 GLY A CA 1
ATOM 1705 C C . GLY A 1 220 ? -4.913 0.857 13.300 1.00 94.19 220 GLY A C 1
ATOM 1706 O O . GLY A 1 220 ? -4.901 1.683 12.383 1.00 94.19 220 GLY A O 1
ATOM 1707 N N . PRO A 1 221 ? -5.834 0.895 14.280 1.00 94.31 221 PRO A N 1
ATOM 1708 C CA . PRO A 1 221 ? -5.834 0.128 15.531 1.00 94.31 221 PRO A CA 1
ATOM 1709 C C . PRO A 1 221 ? -6.212 -1.349 15.341 1.00 94.31 221 PRO A C 1
ATOM 1711 O O . PRO A 1 221 ? -7.042 -1.697 14.501 1.00 94.31 221 PRO A O 1
ATOM 1714 N N . ARG A 1 222 ? -5.579 -2.230 16.125 1.00 92.19 222 ARG A N 1
ATOM 1715 C CA . ARG A 1 222 ? -5.797 -3.685 16.082 1.00 92.19 222 ARG A CA 1
ATOM 1716 C C . ARG A 1 222 ? -6.971 -4.112 16.967 1.00 92.19 222 ARG A C 1
ATOM 1718 O O . ARG A 1 222 ? -7.334 -3.377 17.885 1.00 92.19 222 ARG A O 1
ATOM 1725 N N . GLN A 1 223 ? -7.538 -5.291 16.712 1.00 89.75 223 GLN A N 1
ATOM 1726 C CA . GLN A 1 223 ? -8.698 -5.804 17.449 1.00 89.75 223 GLN A CA 1
ATOM 1727 C C . GLN A 1 223 ? -8.423 -5.945 18.957 1.00 89.75 223 GLN A C 1
ATOM 1729 O O . GLN A 1 223 ? -9.316 -5.710 19.769 1.00 89.75 223 GLN A O 1
ATOM 1734 N N . GLU A 1 224 ? -7.178 -6.231 19.350 1.00 89.62 224 GLU A N 1
ATOM 1735 C CA . GLU A 1 224 ? -6.772 -6.393 20.752 1.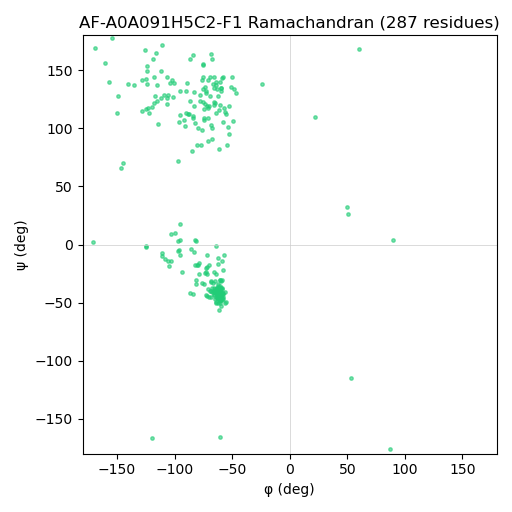00 89.62 224 GLU A CA 1
ATOM 1736 C C . GLU A 1 224 ? -6.925 -5.101 21.566 1.00 89.62 224 GLU A C 1
ATOM 1738 O O . GLU A 1 224 ? -7.143 -5.164 22.777 1.00 89.62 224 GLU A O 1
ATOM 1743 N N . LEU A 1 225 ? -6.887 -3.926 20.919 1.00 88.44 225 LEU A N 1
ATOM 1744 C CA . LEU A 1 225 ? -7.166 -2.645 21.580 1.00 88.44 225 LEU A CA 1
ATOM 1745 C C . LEU A 1 225 ? -8.590 -2.610 22.160 1.00 88.44 225 LEU A C 1
ATOM 1747 O O . LEU A 1 225 ? -8.831 -1.967 23.180 1.00 88.44 225 LEU A O 1
ATOM 1751 N N . PHE A 1 226 ? -9.523 -3.317 21.520 1.00 88.69 226 PHE A N 1
ATOM 1752 C CA . PHE A 1 226 ? -10.938 -3.343 21.885 1.00 88.69 226 PHE A CA 1
ATOM 1753 C C . PHE A 1 226 ? -11.311 -4.540 22.767 1.00 88.69 226 PHE A C 1
ATOM 1755 O O . PHE A 1 226 ? -12.439 -4.616 23.244 1.00 88.69 226 PHE A O 1
ATOM 1762 N N . ALA A 1 227 ? -10.376 -5.458 23.032 1.00 86.69 227 ALA A N 1
ATOM 1763 C CA . ALA A 1 227 ? -10.629 -6.609 23.899 1.00 86.69 227 ALA A CA 1
ATOM 1764 C C . ALA A 1 227 ? -10.834 -6.197 25.368 1.00 86.69 227 ALA A C 1
ATOM 1766 O O . ALA A 1 227 ? -11.592 -6.832 26.095 1.00 86.69 227 ALA A O 1
ATOM 1767 N N . ARG A 1 228 ? -10.154 -5.129 25.809 1.00 80.94 228 ARG A N 1
ATOM 1768 C CA . ARG A 1 228 ? -10.193 -4.631 27.199 1.00 80.94 228 ARG A CA 1
ATOM 1769 C C . ARG A 1 228 ? -10.951 -3.314 27.369 1.00 80.94 228 ARG A C 1
ATOM 1771 O O . ARG A 1 228 ? -11.247 -2.928 28.494 1.00 80.94 228 ARG A O 1
ATOM 1778 N N . SER A 1 229 ? -11.269 -2.640 26.267 1.00 85.06 229 SER A N 1
ATOM 1779 C CA . SER A 1 229 ? -11.869 -1.308 26.266 1.00 85.06 229 SER A CA 1
ATOM 1780 C C . SER A 1 229 ? -13.013 -1.250 25.270 1.00 85.06 229 SER A C 1
ATOM 1782 O O . SER A 1 229 ? -12.882 -1.710 24.137 1.00 85.06 229 SER A O 1
ATOM 1784 N N . LYS A 1 230 ? -14.129 -0.625 25.660 1.00 86.81 230 LYS A N 1
ATOM 1785 C CA . LYS A 1 230 ? -15.219 -0.356 24.717 1.00 86.81 230 LYS A CA 1
ATOM 1786 C C . LYS A 1 230 ? -14.690 0.510 23.578 1.00 86.81 230 LYS A C 1
ATOM 1788 O O . LYS A 1 230 ? -14.010 1.510 23.810 1.00 86.81 230 LYS A O 1
ATOM 1793 N N . LYS A 1 231 ? -15.040 0.143 22.348 1.00 89.69 231 LYS A N 1
ATOM 1794 C CA . LYS A 1 231 ? -14.744 0.941 21.163 1.00 89.69 231 LYS A CA 1
ATOM 1795 C C . LYS A 1 231 ? -15.555 2.239 21.216 1.00 89.69 231 LYS A C 1
ATOM 1797 O O . LYS A 1 231 ? -16.744 2.249 20.912 1.00 89.69 231 LYS A O 1
ATOM 1802 N N . THR A 1 232 ? -14.910 3.324 21.631 1.00 93.31 232 THR A N 1
ATOM 1803 C CA . THR A 1 232 ? -15.503 4.662 21.742 1.00 93.31 232 THR A CA 1
ATOM 1804 C C . THR A 1 232 ? -14.701 5.673 20.920 1.00 93.31 232 THR A C 1
ATOM 1806 O O . THR A 1 232 ? -13.504 5.490 20.690 1.00 93.31 232 THR A O 1
ATOM 1809 N N . LEU A 1 233 ? -15.352 6.752 20.473 1.00 95.00 233 LEU A N 1
ATOM 1810 C CA . LEU A 1 233 ? -14.683 7.824 19.722 1.00 95.00 233 LEU A CA 1
ATOM 1811 C C . LEU A 1 233 ? -13.523 8.478 20.503 1.00 95.00 233 LEU A C 1
ATOM 1813 O O . LEU A 1 233 ? -12.462 8.656 19.905 1.00 95.00 233 LEU A O 1
ATOM 1817 N N . PRO A 1 234 ? -13.635 8.765 21.821 1.00 95.75 234 PRO A N 1
ATOM 1818 C CA . PRO A 1 234 ? -12.516 9.316 22.588 1.00 95.75 234 PRO A CA 1
ATOM 1819 C C . PRO A 1 234 ? -11.297 8.389 22.638 1.00 95.75 234 PRO A C 1
ATOM 1821 O O . PRO A 1 234 ? -10.176 8.857 22.470 1.00 95.75 234 PRO A O 1
ATOM 1824 N N . LEU A 1 235 ? -11.501 7.073 22.793 1.00 94.69 235 LEU A N 1
ATOM 1825 C CA . LEU A 1 235 ? -10.403 6.098 22.783 1.00 94.69 235 LEU A CA 1
ATOM 1826 C C . LEU A 1 235 ? -9.644 6.128 21.450 1.00 94.69 235 LEU A C 1
ATOM 1828 O O . LEU A 1 235 ? -8.414 6.126 21.431 1.00 94.69 235 LEU A O 1
ATOM 1832 N N . LEU A 1 236 ? -10.380 6.160 20.336 1.00 95.62 236 LEU A N 1
ATOM 1833 C CA . LEU A 1 236 ? -9.796 6.226 18.998 1.00 95.62 236 LEU A CA 1
ATOM 1834 C C . LEU A 1 236 ? -9.054 7.546 18.771 1.00 95.62 236 LEU A C 1
ATOM 1836 O O . LEU A 1 236 ? -7.962 7.526 18.209 1.00 95.62 236 LEU A O 1
ATOM 1840 N N . ARG A 1 237 ? -9.598 8.670 19.252 1.00 96.75 237 ARG A N 1
ATOM 1841 C CA . ARG A 1 237 ? -8.928 9.975 19.190 1.00 96.75 237 ARG A CA 1
ATOM 1842 C C . ARG A 1 237 ? -7.589 9.950 19.926 1.00 96.75 237 ARG A C 1
ATOM 1844 O O . ARG A 1 237 ? -6.565 10.244 19.314 1.00 96.75 237 ARG A O 1
ATOM 1851 N N . SER A 1 238 ? -7.572 9.511 21.186 1.00 95.50 238 SER A N 1
ATOM 1852 C CA . SER A 1 238 ? -6.331 9.400 21.963 1.00 95.50 238 SER A CA 1
ATOM 1853 C C . SER A 1 238 ? -5.328 8.444 21.313 1.00 95.50 238 SER A C 1
ATOM 1855 O O . SER A 1 238 ? -4.128 8.711 21.298 1.00 95.50 238 SER A O 1
ATOM 1857 N N . TRP A 1 239 ? -5.798 7.343 20.718 1.00 96.00 239 TRP A N 1
ATOM 1858 C CA . TRP A 1 239 ? -4.931 6.430 19.974 1.00 96.00 239 TRP A CA 1
ATOM 1859 C C . TRP A 1 239 ? -4.268 7.113 18.766 1.00 96.00 239 TRP A C 1
ATOM 1861 O O . TRP A 1 239 ? -3.064 6.949 18.563 1.00 96.00 239 TRP A O 1
ATOM 1871 N N . VAL A 1 240 ? -5.019 7.906 17.991 1.00 96.62 240 VAL A N 1
ATOM 1872 C CA . VAL A 1 240 ? -4.480 8.670 16.852 1.00 96.62 240 VAL A CA 1
ATOM 1873 C C . VAL A 1 240 ? -3.445 9.691 17.319 1.00 96.62 240 VAL A C 1
ATOM 1875 O O . VAL A 1 240 ? -2.373 9.780 16.722 1.00 96.62 240 VAL A O 1
ATOM 1878 N N . GLU A 1 241 ? -3.727 10.428 18.393 1.00 96.62 241 GLU A N 1
ATOM 1879 C CA . GLU A 1 241 ? -2.809 11.424 18.963 1.00 96.62 241 GLU A CA 1
ATOM 1880 C C . GLU A 1 241 ? -1.481 10.789 19.392 1.00 96.62 241 GLU A C 1
ATOM 1882 O O . GLU A 1 241 ? -0.413 11.260 18.995 1.00 96.62 241 GLU A O 1
ATOM 1887 N N . VAL A 1 242 ? -1.532 9.660 20.107 1.00 96.50 242 VAL A N 1
ATOM 1888 C CA . VAL A 1 242 ? -0.331 8.909 20.504 1.00 96.50 242 VAL A CA 1
ATOM 1889 C C . VAL A 1 242 ? 0.445 8.430 19.279 1.00 96.50 242 VAL A C 1
ATOM 1891 O O . VAL A 1 242 ? 1.668 8.557 19.230 1.00 96.50 242 VAL A O 1
ATOM 1894 N N . LYS A 1 243 ? -0.235 7.901 18.255 1.00 96.31 243 LYS A N 1
ATOM 1895 C CA . LYS A 1 243 ? 0.434 7.448 17.027 1.00 96.31 243 LYS A CA 1
ATOM 1896 C C . LYS A 1 243 ? 1.101 8.589 16.265 1.00 96.31 243 LYS A C 1
ATOM 1898 O O . LYS A 1 243 ? 2.232 8.414 15.815 1.00 96.31 243 LYS A O 1
ATOM 1903 N N . ARG A 1 244 ? 0.451 9.751 16.165 1.00 97.00 244 ARG A N 1
ATOM 1904 C CA . ARG A 1 244 ? 1.030 10.962 15.564 1.00 97.00 244 ARG A CA 1
ATOM 1905 C C . ARG A 1 244 ? 2.268 11.426 16.331 1.00 97.00 244 ARG A C 1
ATOM 1907 O O . ARG A 1 244 ? 3.296 11.678 15.708 1.00 97.00 244 ARG A O 1
ATOM 1914 N N . ALA A 1 245 ? 2.207 11.465 17.663 1.00 97.00 245 ALA A N 1
ATOM 1915 C CA . ALA A 1 245 ? 3.342 11.848 18.503 1.00 97.00 245 A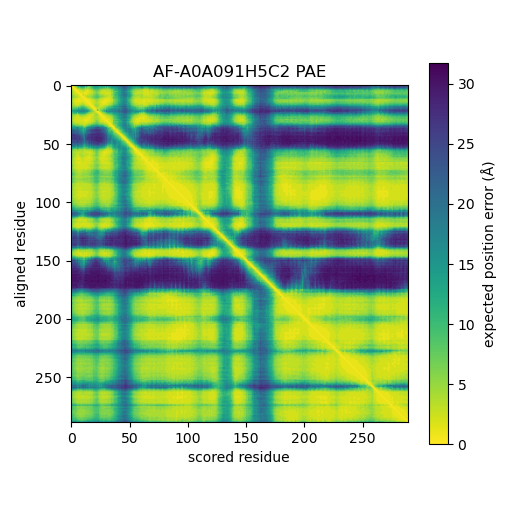LA A CA 1
ATOM 1916 C C . ALA A 1 245 ? 4.537 10.892 18.339 1.00 97.00 245 ALA A C 1
ATOM 1918 O O . ALA A 1 245 ? 5.665 11.340 18.144 1.00 97.00 245 ALA A O 1
ATOM 1919 N N . LEU A 1 246 ? 4.293 9.576 18.338 1.00 95.44 246 LEU A N 1
ATOM 1920 C CA . LEU A 1 246 ? 5.338 8.568 18.116 1.00 95.44 246 LEU A CA 1
ATOM 1921 C C . LEU A 1 246 ? 5.959 8.669 16.718 1.00 95.44 246 LEU A C 1
ATOM 1923 O O . LEU A 1 246 ? 7.165 8.482 16.565 1.00 95.44 246 LEU A O 1
ATOM 1927 N N . LEU A 1 247 ? 5.151 8.967 15.698 1.00 93.31 247 LEU A N 1
ATOM 1928 C CA . LEU A 1 247 ? 5.640 9.156 14.337 1.00 93.31 247 LEU A CA 1
ATOM 1929 C C . LEU A 1 247 ? 6.564 10.378 14.252 1.00 93.31 247 LEU A C 1
ATOM 1931 O O . LEU A 1 247 ? 7.665 10.265 13.718 1.00 93.31 247 LEU A O 1
ATOM 1935 N N . LEU A 1 248 ? 6.160 11.511 14.837 1.00 93.31 248 LEU A N 1
ATOM 1936 C CA . LEU A 1 248 ? 6.983 12.722 14.910 1.00 93.31 248 LEU A CA 1
ATOM 1937 C C . LEU A 1 248 ? 8.294 12.484 15.666 1.00 93.31 248 LEU A C 1
ATOM 1939 O O . LEU A 1 248 ? 9.354 12.878 15.181 1.00 93.31 248 LEU A O 1
ATOM 1943 N N . LEU A 1 249 ? 8.240 11.790 16.806 1.00 92.38 249 LEU A N 1
ATOM 1944 C CA . LEU A 1 249 ? 9.430 11.443 17.583 1.00 92.38 249 LEU A CA 1
ATOM 1945 C C . LEU A 1 249 ? 10.407 10.588 16.764 1.00 92.38 249 LEU A C 1
ATOM 1947 O O . LEU A 1 249 ? 11.599 10.884 16.719 1.00 92.38 249 LEU A O 1
ATOM 1951 N N . LYS A 1 250 ? 9.898 9.583 16.041 1.00 89.25 250 LYS A N 1
ATOM 1952 C CA . LYS A 1 250 ? 10.713 8.744 15.155 1.00 89.25 250 LYS A CA 1
ATOM 1953 C C . LYS A 1 250 ? 11.420 9.573 14.074 1.00 89.25 250 LYS A C 1
ATOM 1955 O O . LYS A 1 250 ? 12.595 9.340 13.797 1.00 89.25 250 LYS A O 1
ATOM 1960 N N . PHE A 1 251 ? 10.734 10.544 13.468 1.00 87.31 251 PHE A N 1
ATOM 1961 C CA . PHE A 1 251 ? 11.358 11.433 12.482 1.00 87.31 251 PHE A CA 1
ATOM 1962 C C . PHE A 1 251 ? 12.412 12.352 13.100 1.00 87.31 251 PHE A C 1
ATOM 1964 O O . PHE A 1 251 ? 13.478 12.520 12.506 1.00 87.31 251 PHE A O 1
ATOM 1971 N N . ALA A 1 252 ? 12.157 12.895 14.292 1.00 88.62 252 ALA A N 1
ATOM 1972 C CA . ALA A 1 252 ? 13.133 13.707 15.011 1.00 88.62 252 ALA A CA 1
ATOM 1973 C C . ALA A 1 252 ? 14.420 12.906 15.288 1.00 88.62 252 ALA A C 1
ATOM 1975 O O . ALA A 1 252 ? 15.516 13.368 14.967 1.00 88.62 252 ALA A O 1
ATOM 1976 N N . GLU A 1 253 ? 14.299 11.664 15.765 1.00 87.75 253 GLU A N 1
ATOM 1977 C CA . GLU A 1 253 ? 15.448 10.779 15.986 1.00 87.75 253 GLU A CA 1
ATOM 1978 C C . GLU A 1 253 ? 16.211 10.447 14.699 1.00 87.75 253 GLU A C 1
ATOM 1980 O O . GLU A 1 253 ? 17.442 10.476 14.678 1.00 87.75 253 GLU A O 1
ATOM 1985 N N . ASN A 1 254 ? 15.496 10.131 13.617 1.00 83.12 254 ASN A N 1
ATOM 1986 C CA . ASN A 1 254 ? 16.118 9.807 12.335 1.00 83.12 254 ASN A CA 1
ATOM 1987 C C . ASN A 1 254 ? 16.895 10.999 11.765 1.00 83.12 254 ASN A C 1
ATOM 1989 O O . ASN A 1 254 ? 17.988 10.811 11.228 1.00 83.12 254 ASN A O 1
ATOM 1993 N N . SER A 1 255 ? 16.365 12.215 11.940 1.00 79.44 255 SER A N 1
ATOM 1994 C CA . SER A 1 255 ? 17.043 13.442 11.520 1.00 79.44 255 SER A CA 1
ATOM 1995 C C . SER A 1 255 ? 18.331 13.686 12.315 1.00 79.44 255 SER A C 1
ATOM 1997 O O . SER A 1 255 ? 19.363 13.999 11.726 1.00 79.44 255 SER A O 1
ATOM 1999 N N . ALA A 1 256 ? 18.314 13.434 13.630 1.00 79.31 256 ALA A N 1
ATOM 2000 C CA . ALA A 1 256 ? 19.494 13.542 14.486 1.00 79.31 256 ALA A CA 1
ATOM 2001 C C . ALA A 1 256 ? 20.563 12.484 14.159 1.00 79.31 256 ALA A C 1
ATOM 2003 O O . ALA A 1 256 ? 21.758 12.748 14.264 1.00 79.31 256 ALA A O 1
ATOM 2004 N N . ARG A 1 257 ? 20.145 11.286 13.733 1.00 76.88 257 ARG A N 1
ATOM 2005 C CA . ARG A 1 257 ? 21.041 10.175 13.368 1.00 76.88 257 ARG A CA 1
ATOM 2006 C C . ARG A 1 257 ? 21.595 10.262 11.938 1.00 76.88 257 ARG A C 1
ATOM 2008 O O . ARG A 1 257 ? 22.269 9.328 11.510 1.00 76.88 257 ARG A O 1
ATOM 2015 N N . ALA A 1 258 ? 21.306 11.337 11.194 1.00 68.62 258 ALA A N 1
ATOM 2016 C CA . ALA A 1 258 ? 21.629 11.471 9.769 1.00 68.62 258 ALA A CA 1
ATOM 2017 C C . ALA A 1 258 ? 21.186 10.250 8.932 1.00 68.62 258 ALA A C 1
ATOM 2019 O O . ALA A 1 258 ? 21.835 9.871 7.952 1.00 68.62 258 ALA A O 1
ATOM 2020 N N . VAL A 1 259 ? 20.079 9.609 9.333 1.00 66.38 259 VAL A N 1
ATOM 2021 C CA . VAL A 1 259 ? 19.426 8.576 8.524 1.00 66.38 259 VAL A CA 1
ATOM 2022 C C . VAL A 1 259 ? 18.907 9.278 7.271 1.00 66.38 259 VAL A C 1
ATOM 2024 O O . VAL A 1 259 ? 18.395 10.391 7.362 1.00 66.38 259 VAL A O 1
ATOM 2027 N N . GLY A 1 260 ? 19.124 8.669 6.101 1.00 67.12 260 GLY A N 1
ATOM 2028 C CA . GLY A 1 260 ? 18.815 9.270 4.800 1.00 67.12 260 GLY A CA 1
ATOM 2029 C C . GLY A 1 260 ? 17.333 9.612 4.591 1.00 67.12 260 GLY A C 1
ATOM 2030 O O . GLY A 1 260 ? 16.524 9.630 5.515 1.00 67.12 260 GLY A O 1
ATOM 2031 N N . SER A 1 261 ? 16.963 9.878 3.337 1.00 71.31 261 SER A N 1
ATOM 2032 C CA . SER A 1 261 ? 15.578 10.177 2.955 1.00 71.31 261 SER A CA 1
ATOM 2033 C C . SER A 1 261 ? 14.585 9.140 3.505 1.00 71.31 261 SER A C 1
ATOM 2035 O O . SER A 1 261 ? 14.911 7.948 3.515 1.00 71.31 261 SER A O 1
ATOM 2037 N N . PRO A 1 262 ? 13.370 9.559 3.905 1.00 80.50 262 PRO A N 1
ATOM 2038 C CA . PRO A 1 262 ? 12.367 8.641 4.428 1.00 80.50 262 PRO A CA 1
ATOM 2039 C C . PRO A 1 262 ? 12.023 7.555 3.408 1.00 80.50 262 PRO A C 1
ATOM 2041 O O . PRO A 1 262 ? 11.963 7.803 2.202 1.00 80.50 262 PRO A O 1
ATOM 2044 N N . SER A 1 263 ? 11.782 6.345 3.900 1.00 87.12 263 SER A N 1
ATOM 2045 C CA . SER A 1 263 ? 11.325 5.234 3.066 1.00 87.12 263 SER A CA 1
ATOM 2046 C C . SER A 1 263 ? 9.908 5.476 2.530 1.00 87.12 263 SER A C 1
ATOM 2048 O O . SER A 1 263 ? 9.121 6.233 3.104 1.00 87.12 263 SER A O 1
ATOM 2050 N N . LEU A 1 264 ? 9.542 4.781 1.449 1.00 90.25 264 LEU A N 1
ATOM 2051 C CA . LEU A 1 264 ? 8.190 4.864 0.889 1.00 90.25 264 LEU A CA 1
ATOM 2052 C C . LEU A 1 264 ? 7.117 4.427 1.901 1.00 90.25 264 LEU A C 1
ATOM 2054 O O . LEU A 1 264 ? 6.058 5.042 1.981 1.00 90.25 264 LEU A O 1
ATOM 2058 N N . GLU A 1 265 ? 7.397 3.406 2.716 1.00 92.00 265 GLU A N 1
ATOM 2059 C CA . GLU A 1 265 ? 6.478 2.968 3.774 1.00 92.00 265 GLU A CA 1
ATOM 2060 C C . GLU A 1 265 ? 6.261 4.061 4.832 1.00 92.00 265 GLU A C 1
ATOM 2062 O O . GLU A 1 265 ? 5.136 4.269 5.286 1.00 92.00 265 GLU A O 1
ATOM 2067 N N . GLU A 1 266 ? 7.318 4.786 5.208 1.00 90.81 266 GLU A N 1
ATOM 2068 C CA . GLU A 1 266 ? 7.216 5.913 6.138 1.00 90.81 266 GLU A CA 1
ATOM 2069 C C . GLU A 1 266 ? 6.396 7.057 5.548 1.00 90.81 266 GLU A C 1
ATOM 2071 O O . GLU A 1 266 ? 5.552 7.614 6.248 1.00 90.81 266 GLU A O 1
ATOM 2076 N N . TRP A 1 267 ? 6.571 7.361 4.259 1.00 91.50 267 TRP A N 1
ATOM 2077 C CA . TRP A 1 267 ? 5.734 8.340 3.571 1.00 91.50 267 TRP A CA 1
ATOM 2078 C C . TRP A 1 267 ? 4.256 7.917 3.544 1.00 91.50 267 TRP A C 1
ATOM 2080 O O . TRP A 1 267 ? 3.395 8.718 3.906 1.00 91.50 267 TRP A O 1
ATOM 2090 N N . LEU A 1 268 ? 3.951 6.658 3.204 1.00 94.69 268 LEU A N 1
ATOM 2091 C CA . LEU A 1 268 ? 2.578 6.125 3.213 1.00 94.69 268 LEU A CA 1
ATOM 2092 C C . LEU A 1 268 ? 1.945 6.190 4.613 1.00 94.69 268 LEU A C 1
ATOM 2094 O O . LEU A 1 268 ? 0.777 6.556 4.757 1.00 94.69 268 LEU A O 1
ATOM 2098 N N . CYS A 1 269 ? 2.726 5.881 5.650 1.00 95.25 269 CYS A N 1
ATOM 2099 C CA . CYS A 1 269 ? 2.309 5.990 7.046 1.00 95.25 269 CYS A CA 1
ATOM 2100 C C . CYS A 1 269 ? 1.972 7.444 7.421 1.00 95.25 269 CYS A C 1
ATOM 2102 O O . CYS A 1 269 ? 0.936 7.703 8.036 1.00 95.25 269 CYS A O 1
ATOM 2104 N N . CYS A 1 270 ? 2.802 8.407 7.005 1.00 94.62 270 CYS A N 1
ATOM 2105 C CA . CYS A 1 270 ? 2.522 9.830 7.197 1.00 94.62 270 CYS A CA 1
ATOM 2106 C C . CYS A 1 270 ? 1.235 10.261 6.498 1.00 94.62 270 CYS A C 1
ATOM 2108 O O . CYS A 1 270 ? 0.432 10.950 7.118 1.00 94.62 270 CYS A O 1
ATOM 2110 N N . GLN A 1 271 ? 1.019 9.844 5.245 1.00 94.00 271 GLN A N 1
ATOM 2111 C CA . GLN A 1 271 ? -0.214 10.164 4.516 1.00 94.00 271 GLN A CA 1
ATOM 2112 C C . GLN A 1 271 ? -1.450 9.653 5.263 1.00 94.00 271 GLN A C 1
ATOM 2114 O O . GLN A 1 271 ? -2.431 10.374 5.398 1.00 94.00 271 GLN A O 1
ATOM 2119 N N . TYR A 1 272 ? -1.388 8.443 5.825 1.00 96.31 272 TYR A N 1
ATOM 2120 C CA . TYR A 1 272 ? -2.470 7.921 6.655 1.00 96.31 272 TYR A CA 1
ATOM 2121 C C . TYR A 1 272 ? -2.725 8.782 7.900 1.00 96.31 272 TYR A C 1
ATOM 2123 O O . TYR A 1 272 ? -3.840 9.259 8.110 1.00 96.31 272 TYR A O 1
ATOM 2131 N N . PHE A 1 273 ? -1.701 9.003 8.729 1.00 96.62 273 PHE A N 1
ATOM 2132 C CA . PHE A 1 273 ? -1.888 9.701 10.003 1.00 96.62 273 PHE A CA 1
ATOM 2133 C C . PHE A 1 273 ? -2.156 11.198 9.856 1.00 96.62 273 PHE A C 1
ATOM 2135 O O . PHE A 1 273 ? -2.706 11.796 10.783 1.00 96.62 273 PHE A O 1
ATOM 2142 N N . LYS A 1 274 ? -1.811 11.796 8.714 1.00 93.50 274 LYS A N 1
ATOM 2143 C CA . LYS A 1 274 ? -2.146 13.181 8.387 1.00 93.50 274 LYS A CA 1
ATOM 2144 C C . LYS A 1 274 ? -3.663 13.393 8.368 1.00 93.50 274 LYS A C 1
ATOM 2146 O O . LYS A 1 274 ? -4.145 14.275 9.070 1.00 93.50 274 LYS A O 1
ATOM 2151 N N . ASP A 1 275 ? -4.396 12.542 7.650 1.00 89.44 275 ASP A N 1
ATOM 2152 C CA . ASP A 1 275 ? -5.809 12.793 7.330 1.00 89.44 275 ASP A CA 1
ATOM 2153 C C . ASP A 1 275 ? -6.797 11.928 8.141 1.00 89.44 275 ASP A C 1
ATOM 2155 O O . ASP A 1 275 ? -7.991 12.222 8.189 1.00 89.44 275 ASP A O 1
ATOM 2159 N N . VAL A 1 276 ? -6.333 10.867 8.817 1.00 95.44 276 VAL A N 1
ATOM 2160 C CA . VAL A 1 276 ? -7.224 9.961 9.564 1.00 95.44 276 VAL A CA 1
ATOM 2161 C C . VAL A 1 276 ? -7.931 10.649 10.741 1.00 95.44 276 VAL A C 1
ATOM 2163 O O . VAL A 1 276 ? -7.320 11.370 11.537 1.00 95.44 276 VAL A O 1
ATOM 2166 N N . THR A 1 277 ? -9.226 10.364 10.892 1.00 95.50 277 THR A N 1
ATOM 2167 C CA . THR A 1 277 ? -10.058 10.806 12.021 1.00 95.50 277 THR A CA 1
ATOM 2168 C C . THR A 1 277 ? -10.603 9.614 12.804 1.00 95.50 277 THR A C 1
ATOM 2170 O O . THR A 1 277 ? -10.698 8.494 12.298 1.00 95.50 277 THR A O 1
ATOM 2173 N N . GLU A 1 278 ? -11.010 9.847 14.049 1.00 95.69 278 GLU A N 1
ATOM 2174 C CA . GLU A 1 278 ? -11.6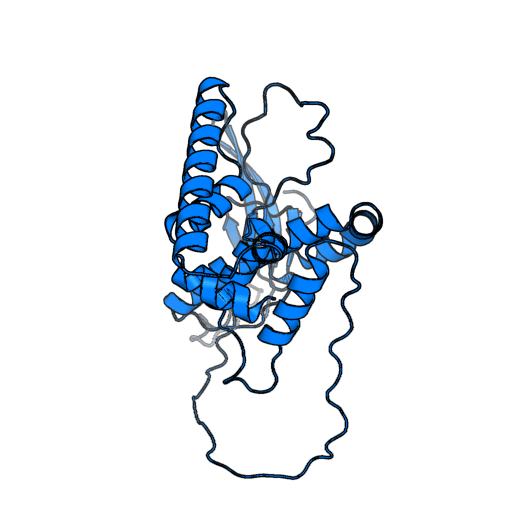30 8.839 14.910 1.00 95.69 278 GLU A CA 1
ATOM 2175 C C . GLU A 1 278 ? -12.920 8.255 14.313 1.00 95.69 278 GLU A C 1
ATOM 2177 O O . GLU A 1 278 ? -13.214 7.080 14.526 1.00 95.69 278 GLU A O 1
ATOM 2182 N N . HIS A 1 279 ? -13.656 9.041 13.521 1.00 96.19 279 HIS A N 1
ATOM 2183 C CA . HIS A 1 279 ? -14.889 8.617 12.856 1.00 96.19 279 HIS A CA 1
ATOM 2184 C C . HIS A 1 279 ? -14.599 7.616 11.736 1.00 96.19 279 HIS A C 1
ATOM 2186 O O . HIS A 1 279 ? -15.231 6.560 11.676 1.00 96.19 279 HIS A O 1
ATOM 2192 N N . VAL A 1 280 ? -13.589 7.904 10.906 1.00 94.94 280 VAL A N 1
ATOM 2193 C CA . VAL A 1 280 ? -13.122 6.984 9.859 1.00 94.94 280 VAL A CA 1
ATOM 2194 C C . VAL A 1 280 ? -12.635 5.683 10.494 1.00 94.94 280 VAL A C 1
ATOM 2196 O O . VAL A 1 280 ? -13.054 4.601 10.086 1.00 94.94 280 VAL A O 1
ATOM 2199 N N . LEU A 1 281 ? -11.827 5.765 11.557 1.00 95.38 281 LEU A N 1
ATOM 2200 C CA . LEU A 1 281 ? -11.377 4.575 12.283 1.00 95.38 281 LEU A CA 1
ATOM 2201 C C . LEU A 1 281 ? -12.538 3.764 12.843 1.00 95.38 281 LEU A C 1
ATOM 2203 O O . LEU A 1 281 ? -12.513 2.534 12.774 1.00 95.38 281 LEU A O 1
ATOM 2207 N N . PHE A 1 282 ? -13.551 4.427 13.398 1.00 94.69 282 PHE A N 1
ATOM 2208 C CA . PHE A 1 282 ? -14.715 3.753 13.952 1.00 94.69 282 PHE A CA 1
ATOM 2209 C C . PHE A 1 282 ? -15.462 2.963 12.872 1.00 94.69 282 PHE A C 1
ATOM 2211 O O . PHE A 1 282 ? -15.736 1.779 13.073 1.00 94.69 282 PHE A O 1
ATOM 2218 N N . GLN A 1 283 ? -15.717 3.571 11.713 1.00 94.19 283 GLN A N 1
ATOM 2219 C CA . GLN A 1 283 ? -16.385 2.915 10.586 1.00 94.19 283 GLN A CA 1
ATOM 2220 C C . GLN A 1 283 ? -15.550 1.756 10.026 1.00 94.19 283 GLN A C 1
ATOM 2222 O O . GLN A 1 283 ? -16.031 0.629 9.913 1.00 94.19 283 GLN A O 1
ATOM 2227 N N . VAL A 1 284 ? -14.265 1.991 9.750 1.00 94.50 284 VAL A N 1
ATOM 2228 C CA . VAL A 1 284 ? -13.365 0.988 9.158 1.00 94.50 284 VAL A CA 1
ATOM 2229 C C . VAL A 1 284 ? -13.207 -0.226 10.068 1.00 94.50 284 VAL A C 1
ATOM 2231 O O . VAL A 1 284 ? -13.333 -1.361 9.618 1.00 94.50 284 VAL A O 1
ATOM 2234 N N . THR A 1 285 ? -12.978 -0.008 11.363 1.00 93.00 285 THR A N 1
ATOM 2235 C CA . THR A 1 285 ? -12.825 -1.112 12.321 1.00 93.00 285 THR A CA 1
ATOM 2236 C C . THR A 1 285 ? -14.134 -1.852 12.590 1.00 93.00 285 THR A C 1
ATOM 2238 O O . THR A 1 285 ? -14.082 -2.943 13.131 1.00 93.00 285 THR A O 1
ATOM 2241 N N . GLN A 1 286 ? -15.299 -1.276 12.261 1.00 91.69 286 GLN A N 1
ATOM 2242 C CA . GLN A 1 286 ? -16.595 -1.974 12.319 1.00 91.69 286 GLN A CA 1
ATOM 2243 C C . GLN A 1 286 ? -16.821 -2.842 11.077 1.00 91.69 286 GLN A C 1
ATOM 2245 O O . GLN A 1 286 ? -17.493 -3.862 11.142 1.00 91.69 286 GLN A O 1
ATOM 2250 N N . ALA A 1 287 ? -16.272 -2.434 9.932 1.00 89.00 287 ALA A N 1
ATOM 2251 C CA . ALA A 1 287 ? -16.312 -3.240 8.719 1.00 89.00 287 ALA A CA 1
ATOM 2252 C C . ALA A 1 287 ? -15.305 -4.404 8.760 1.00 89.00 287 ALA A C 1
ATOM 2254 O O . ALA A 1 287 ? -15.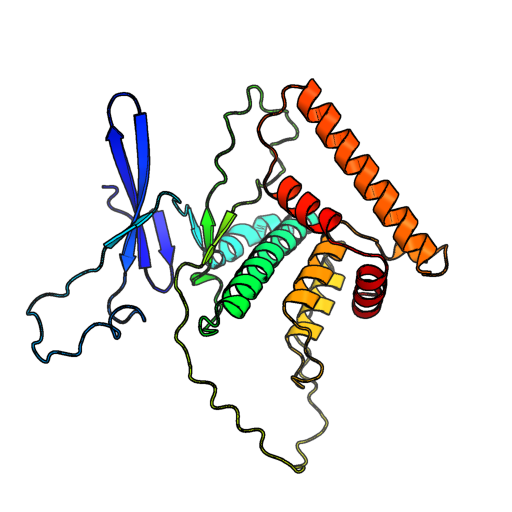567 -5.460 8.171 1.00 89.00 287 ALA A O 1
ATOM 2255 N N . LEU A 1 288 ? -14.160 -4.191 9.419 1.00 88.69 288 LEU A N 1
ATOM 2256 C CA . LEU A 1 288 ? -13.014 -5.100 9.428 1.00 88.69 288 LEU A CA 1
ATOM 2257 C C . LEU A 1 288 ? -13.072 -6.195 10.506 1.00 88.69 288 LEU A C 1
ATOM 2259 O O . LEU A 1 288 ? -12.698 -7.326 10.198 1.00 88.69 288 LEU A O 1
ATOM 2263 N N . TYR A 1 289 ? -13.494 -5.857 11.730 1.00 87.94 289 TYR A N 1
ATOM 2264 C CA . TYR A 1 289 ? -13.603 -6.772 12.877 1.00 87.94 289 TYR A CA 1
ATOM 2265 C C . TYR A 1 289 ? -15.065 -7.118 13.146 1.00 87.94 289 TYR A C 1
ATOM 2267 O O . TYR A 1 289 ? -15.330 -8.301 13.442 1.00 87.94 289 TYR A O 1
#

Foldseek 3Di:
DPPAFLEAFPFWTWHWDWDDDPPDTQIKIKTWGDPPHPVPPVPPPDPDDDPDPPTDIDIGSFHFRYFQVVVVVVCPVVCVVPVALVLLLVLVQLLLVLVVVVVCVVVVQADADDDSRQKTWGADPFDPDPDDDPVCVSHDARTRIDGNDRHDHPPPPDDDDDDDDDDDPPDPPPPDPQQDCPDLCSLLVSLLCCQCPPPDPVSRDDSVLSSLSSLCSNPHDDPVLCPVPPLDLVSLQVVLVVLVVVLVVVVVVCVVVVPTDDGPVNVSNCVCSVPDHSVSRSVSVVSRD

pLDDT: mean 78.84, std 20.28, range [29.58, 97.81]

Secondary structure (DSSP, 8-state):
--SS-SEE-SSEEEEEEEEEETTEEEEEEEEEEPTTSTTGGGS--S----SS----EEEES--EEEEHHHHHHH-HHHHHH-HHHHHHHHHHHHHHHHHHHHHHHHTTPPP----GGGEEEE-------SS--TTGGGS---PEEEESS--------------------S-----PPPPP--STTHHHHHHHHHHHT-SSTTSSPPHHHHHHHHHHHHH---GGGGTSS---HHHHHHHHHHHHHHHHHHHHHHHHTT--SPPHHHHHHHHHHHH--HHHHHHHHHHH-

InterPro domains:
  IPR011009 Protein kinase-like domain superfamily [SSF56112] (63-219)
  IPR051511 Mitochondrial Quality Control and Scaffold Kinases [PTHR22972] (176-288)

Sequence (289 aa):
LQREPCCESGDAWYFRVGFAFEQTQLVLAAKLVLPGSPGEQSQSLSGEEPAHPVLQVFISPEVPYQTLAGFVKGSHGLHRTSPGHYERLACLLLLQVCMGLEHLQVQNVGQGDLSPENLLLVQCPCPPQRQPSKEASLRLSLPRLLFSSFFKVKDRQRSCPTSPEQDGPEGLAALLPEIPSLSIYSTGLKRLAMLLLHRDPCKRVSIEQARSILQVLLWGPRQELFARSKKTLPLLRSWVEVKRALLLLKFAENSARAVGSPSLEEWLCCQYFKDVTEHVLFQVTQALY

Mean predicted aligned error: 11.28 Å

Solvent-accessible surface area (backbone atoms only — not comparable to full-atom values): 17602 Å² total; per-residue (Å²): 120,65,92,62,65,48,24,69,41,80,52,32,41,27,30,61,40,78,43,82,54,92,95,43,81,45,65,30,17,39,37,38,48,44,92,92,35,82,78,63,76,83,71,72,89,62,100,69,86,69,98,58,90,82,73,54,74,46,82,39,73,72,49,47,65,35,21,43,43,56,46,60,72,71,37,54,66,50,41,73,76,39,32,53,59,43,49,51,50,49,44,56,52,52,37,51,50,30,56,52,50,53,53,35,57,76,68,68,50,45,75,42,86,88,46,48,42,39,28,32,32,24,78,65,90,68,76,85,68,94,66,84,58,91,75,55,86,78,56,80,76,76,57,45,75,42,74,72,67,87,42,59,62,68,82,75,79,86,70,84,83,83,81,80,91,78,96,64,82,92,81,69,85,72,73,70,80,80,66,68,80,68,38,94,47,29,63,52,52,44,48,50,48,54,35,62,66,34,87,53,70,89,71,30,56,52,57,69,53,49,34,51,43,38,49,31,72,75,76,38,84,56,74,72,69,48,74,84,37,81,90,44,60,68,60,42,41,54,50,51,53,52,51,51,52,53,51,52,51,52,50,55,52,36,59,76,68,67,50,73,82,80,51,68,66,57,52,54,51,48,59,48,65,72,73,66,48,36,67,58,50,53,54,41,53,63,74,68,107

Organism: NCBI:txid175836

Nearest PDB structures (foldseek):
  6ewx-assembly1_B-2  TM=7.256E-01  e=4.728E-18  Rattus norvegicus
  6ewx-assembly1_A-2  TM=7.492E-01  e=6.518E-17  Rattus norvegicus
  6bhc-assembly1_A-2  TM=7.396E-01  e=7.599E-16  Homo sapiens
  5ve6-assembly1_A-2  TM=7.201E-01  e=7.599E-16  Homo sapiens
  8ds6-assembly1_A  TM=6.442E-01  e=2.631E-12  Homo sapiens